Protein AF-A0A7Y0H4Q0-F1 (afdb_monomer)

Foldseek 3Di:
DDPLPQDDDDPVVVVVVVVVLVCQLVVPPCLVVCVVPPVVSVVSSVVSNVVSVVVVVVLLLLQLVVCVVVVHALQSVCVNVVHHSVVSCVVRVPDDPPPPPADDDPVQKDKDAQCDPVCVQVVLQVCQQVQWWFQEDIDRITMTGHHPFGKDKDKDQDPDPVSVVVCVVVQWDWRDAHRRITMTMHTDPPPPDD

pLDDT: mean 79.57, std 14.74, range [32.97, 95.56]

Sequence (194 aa):
MDDNTSPALDPLTATRIRAGVAEAITVVPGLLARLDQDPAASLLLVAAAREGSTESERLLRQAVLGARKAGHTWEAVGSVLGVSRQAAQQRFAVGGDDMDAFVGNRDRQRVVNRATLFNEMQILEREGRAGWRLVGVGVLKLRLESSDQSWEHIRRVDQSPADRRATLQAGWQHVGNYLMWHYYTRPFAEATQK

Structure (mmCIF, N/CA/C/O backbone):
data_AF-A0A7Y0H4Q0-F1
#
_entry.id   AF-A0A7Y0H4Q0-F1
#
loop_
_atom_site.group_PDB
_atom_site.id
_atom_site.type_symbol
_atom_site.label_atom_id
_atom_site.label_alt_id
_atom_site.label_comp_id
_atom_site.label_asym_id
_atom_site.label_entity_id
_atom_site.label_seq_id
_atom_site.pdbx_PDB_ins_code
_atom_site.Cartn_x
_atom_site.Cartn_y
_atom_site.Cartn_z
_atom_site.occupancy
_atom_site.B_iso_or_equiv
_atom_site.auth_seq_id
_atom_site.auth_comp_id
_atom_site.auth_asym_id
_atom_site.auth_atom_id
_atom_site.pdbx_PDB_model_num
ATOM 1 N N . MET A 1 1 ? -16.277 -31.252 -7.819 1.00 36.88 1 MET A N 1
ATOM 2 C CA . MET A 1 1 ? -15.288 -31.288 -8.918 1.00 36.88 1 MET A CA 1
ATOM 3 C C . MET A 1 1 ? -15.172 -29.836 -9.291 1.00 36.88 1 MET A C 1
ATOM 5 O O . MET A 1 1 ? -15.930 -29.363 -10.123 1.00 36.88 1 MET A O 1
ATOM 9 N N . ASP A 1 2 ? -14.395 -29.111 -8.493 1.00 42.00 2 ASP A N 1
ATOM 10 C CA . ASP A 1 2 ? -14.528 -27.662 -8.403 1.00 42.00 2 ASP A CA 1
ATOM 11 C C . ASP A 1 2 ? -13.331 -27.078 -9.133 1.00 42.00 2 ASP A C 1
ATOM 13 O O . ASP A 1 2 ? -12.179 -27.374 -8.815 1.00 42.00 2 ASP A O 1
ATOM 17 N N . ASP A 1 3 ? -13.655 -26.356 -10.193 1.00 41.69 3 ASP A N 1
ATOM 18 C CA . ASP A 1 3 ? -12.759 -25.738 -11.154 1.00 41.69 3 ASP A CA 1
ATOM 19 C C . ASP A 1 3 ? -11.783 -24.792 -10.431 1.00 41.69 3 ASP A C 1
ATOM 21 O O . ASP A 1 3 ? -12.099 -23.645 -10.116 1.00 41.69 3 ASP A O 1
ATOM 25 N N . ASN A 1 4 ? -10.594 -25.306 -10.096 1.00 46.03 4 ASN A N 1
ATOM 26 C CA . ASN A 1 4 ? -9.510 -24.587 -9.422 1.00 46.03 4 ASN A CA 1
ATOM 27 C C . ASN A 1 4 ? -8.749 -23.685 -10.409 1.00 46.03 4 ASN A C 1
ATOM 29 O O . ASN A 1 4 ? -7.517 -23.671 -10.453 1.00 46.03 4 ASN A O 1
ATOM 33 N N . THR A 1 5 ? -9.476 -22.947 -11.242 1.00 56.81 5 THR A N 1
ATOM 34 C CA . THR A 1 5 ? -8.879 -21.939 -12.109 1.00 56.81 5 THR A CA 1
ATOM 35 C C . THR A 1 5 ? -8.674 -20.685 -11.269 1.00 56.81 5 THR A C 1
ATOM 37 O O . THR A 1 5 ? -9.602 -19.929 -10.985 1.00 56.81 5 THR A O 1
ATOM 40 N N . SER A 1 6 ? -7.437 -20.486 -10.806 1.00 62.62 6 SER A N 1
ATOM 41 C CA . SER A 1 6 ? -7.055 -19.243 -10.132 1.00 62.62 6 SER A CA 1
ATOM 42 C C . SER A 1 6 ? -7.373 -18.050 -11.037 1.00 62.62 6 SER A C 1
ATOM 44 O O . SER A 1 6 ? -7.108 -18.126 -12.238 1.00 62.62 6 SER A O 1
ATOM 46 N N . PRO A 1 7 ? -7.938 -16.956 -10.499 1.00 77.31 7 PRO A N 1
ATOM 47 C CA . PRO A 1 7 ? -8.327 -15.819 -11.318 1.00 77.31 7 PRO A CA 1
ATOM 48 C C . PRO A 1 7 ? -7.099 -15.249 -12.037 1.00 77.31 7 PRO A C 1
ATOM 50 O O . PRO A 1 7 ? -6.157 -14.778 -11.400 1.00 77.31 7 PRO A O 1
ATOM 53 N N . ALA A 1 8 ? -7.115 -15.304 -13.367 1.00 79.56 8 ALA A N 1
ATOM 54 C CA . ALA A 1 8 ? -6.106 -14.689 -14.217 1.00 79.56 8 ALA A CA 1
ATOM 55 C C . ALA A 1 8 ? -6.587 -13.304 -14.663 1.00 79.56 8 ALA A C 1
ATOM 57 O O . ALA A 1 8 ? -7.741 -13.131 -15.056 1.00 79.56 8 ALA A O 1
ATOM 58 N N . LEU A 1 9 ? -5.694 -12.314 -14.615 1.00 85.94 9 LEU A N 1
ATOM 59 C CA . LEU A 1 9 ? -5.948 -11.016 -15.237 1.00 85.94 9 LEU A CA 1
ATOM 60 C C . LEU A 1 9 ? -5.965 -11.179 -16.757 1.00 85.94 9 LEU A C 1
ATOM 62 O O . LEU A 1 9 ? -5.114 -11.874 -17.317 1.00 85.94 9 LEU A O 1
ATOM 66 N N . ASP A 1 10 ? -6.882 -10.491 -17.433 1.00 90.88 10 ASP A N 1
ATOM 67 C CA . ASP A 1 10 ? -6.841 -10.438 -18.888 1.00 90.88 10 ASP A CA 1
ATOM 68 C C . ASP A 1 10 ? -5.563 -9.705 -19.371 1.00 90.88 10 ASP A C 1
ATOM 70 O O . ASP A 1 10 ? -5.046 -8.807 -18.684 1.00 90.88 10 ASP A O 1
ATOM 74 N N . PRO A 1 11 ? -5.021 -10.058 -20.554 1.00 89.94 11 PRO A N 1
ATOM 75 C CA . PRO A 1 11 ? -3.757 -9.498 -21.034 1.00 89.94 11 PRO A CA 1
ATOM 76 C C . PRO A 1 11 ? -3.760 -7.974 -21.206 1.00 89.94 11 PRO A C 1
ATOM 78 O O . PRO A 1 11 ? -2.716 -7.330 -21.037 1.00 89.94 11 PRO A O 1
ATOM 81 N N . LEU A 1 12 ? -4.913 -7.382 -21.534 1.00 87.69 12 LEU A N 1
ATOM 82 C CA . LEU A 1 12 ? -5.040 -5.941 -21.714 1.00 87.69 12 LEU A CA 1
ATOM 83 C C . LEU A 1 12 ? -4.949 -5.229 -20.362 1.00 87.69 12 LEU A C 1
ATOM 85 O O . LEU A 1 12 ? -4.175 -4.281 -20.230 1.00 87.69 12 LEU A O 1
ATOM 89 N N . THR A 1 13 ? -5.654 -5.711 -19.340 1.00 89.00 13 THR A N 1
ATOM 90 C CA . THR A 1 13 ? -5.550 -5.184 -17.973 1.00 89.00 13 THR A CA 1
ATOM 91 C C . THR A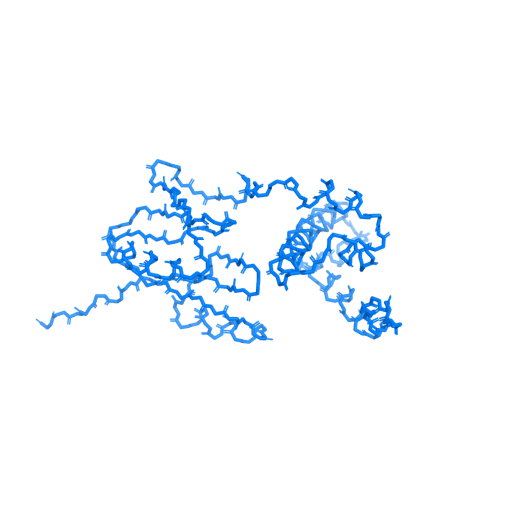 1 13 ? -4.128 -5.311 -17.439 1.00 89.00 13 THR A C 1
ATOM 93 O O . THR A 1 13 ? -3.578 -4.331 -16.935 1.00 89.00 13 THR A O 1
ATOM 96 N N . ALA A 1 14 ? -3.475 -6.461 -17.629 1.00 86.31 14 ALA A N 1
ATOM 97 C CA . ALA A 1 14 ? -2.076 -6.637 -17.239 1.00 86.31 14 ALA A CA 1
ATOM 98 C C . ALA A 1 14 ? -1.145 -5.629 -17.946 1.00 86.31 14 ALA A C 1
ATOM 100 O O . ALA A 1 14 ? -0.222 -5.089 -17.335 1.00 86.31 14 ALA A O 1
ATOM 101 N N . THR A 1 15 ? -1.404 -5.331 -19.222 1.00 88.19 15 THR A N 1
ATOM 102 C CA . THR A 1 15 ? -0.646 -4.329 -19.989 1.00 88.19 15 THR A CA 1
ATOM 103 C C . THR A 1 15 ? -0.884 -2.914 -19.470 1.00 88.19 15 THR A C 1
ATOM 105 O O . THR A 1 15 ? 0.072 -2.162 -19.299 1.00 88.19 15 THR A O 1
ATOM 108 N N . ARG A 1 16 ? -2.133 -2.566 -19.144 1.00 90.50 16 ARG A N 1
ATOM 109 C CA . ARG A 1 16 ? -2.482 -1.262 -18.564 1.00 90.50 16 ARG A CA 1
ATOM 110 C C . ARG A 1 16 ? -1.845 -1.053 -17.193 1.00 90.50 16 ARG A C 1
ATOM 112 O O . ARG A 1 16 ? -1.346 0.035 -16.930 1.00 90.50 16 ARG A O 1
ATOM 119 N N . ILE A 1 17 ? -1.804 -2.089 -16.352 1.00 86.25 17 ILE A N 1
ATOM 120 C CA . ILE A 1 17 ? -1.108 -2.038 -15.058 1.00 86.25 17 ILE A CA 1
ATOM 121 C C . ILE A 1 17 ? 0.385 -1.769 -15.272 1.00 86.25 17 ILE A C 1
ATOM 123 O O . ILE A 1 17 ? 0.927 -0.853 -14.662 1.00 86.25 17 ILE A O 1
ATOM 127 N N . ARG A 1 18 ? 1.044 -2.511 -16.175 1.00 85.44 18 ARG A N 1
ATOM 128 C CA . ARG A 1 18 ? 2.469 -2.291 -16.487 1.00 85.44 18 ARG A CA 1
ATOM 129 C C . ARG A 1 18 ? 2.743 -0.872 -16.986 1.00 85.44 18 ARG A C 1
ATOM 131 O O . ARG A 1 18 ? 3.702 -0.255 -16.532 1.00 85.44 18 ARG A O 1
ATOM 138 N N . ALA A 1 19 ? 1.899 -0.353 -17.877 1.00 80.62 19 ALA A N 1
ATOM 139 C CA . ALA A 1 19 ? 2.023 1.011 -18.381 1.00 80.62 19 ALA A CA 1
ATOM 140 C C . ALA A 1 19 ? 1.870 2.053 -17.260 1.00 80.62 19 ALA A C 1
ATOM 142 O O . ALA A 1 19 ? 2.695 2.954 -17.161 1.00 80.62 19 AL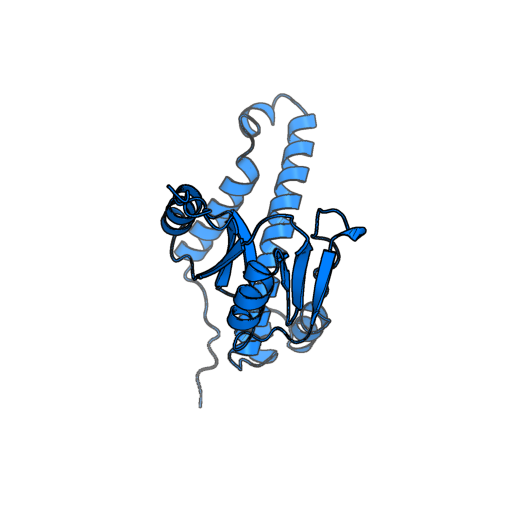A A O 1
ATOM 143 N N . GLY A 1 20 ? 0.883 1.888 -16.372 1.00 86.88 20 GLY A N 1
ATOM 144 C CA . GLY A 1 20 ? 0.686 2.791 -15.233 1.00 86.88 20 GLY A CA 1
ATOM 145 C C . GLY A 1 20 ? 1.842 2.767 -14.225 1.00 86.88 20 GLY A C 1
ATOM 146 O O . GLY A 1 20 ? 2.221 3.809 -13.700 1.00 86.88 20 GLY A O 1
ATOM 147 N N . VAL A 1 21 ? 2.452 1.600 -13.984 1.00 85.69 21 VAL A N 1
ATOM 148 C CA . VAL A 1 21 ? 3.660 1.495 -13.143 1.00 85.69 21 VAL A CA 1
ATOM 149 C C . VAL A 1 21 ? 4.844 2.210 -13.797 1.00 85.69 21 VAL A C 1
ATOM 151 O O . VAL A 1 21 ? 5.551 2.954 -13.121 1.00 85.69 21 VAL A O 1
ATOM 154 N N . ALA A 1 22 ? 5.049 2.028 -15.105 1.00 81.94 22 ALA A N 1
ATOM 155 C CA . ALA A 1 22 ? 6.107 2.726 -15.833 1.00 81.94 22 ALA A CA 1
ATOM 156 C C . ALA A 1 22 ? 5.914 4.251 -15.783 1.00 81.94 22 ALA A C 1
ATOM 158 O O . ALA A 1 22 ? 6.854 4.976 -15.462 1.00 81.94 22 ALA A O 1
ATOM 159 N N . GLU A 1 23 ? 4.688 4.729 -16.009 1.00 83.88 23 GLU A N 1
ATOM 160 C CA . GLU A 1 23 ? 4.335 6.146 -15.8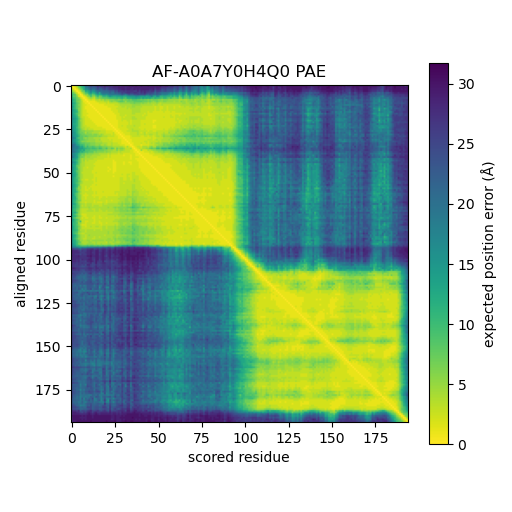94 1.00 83.88 23 GLU A CA 1
ATOM 161 C C . GLU A 1 23 ? 4.673 6.690 -14.499 1.00 83.88 23 GLU A C 1
ATOM 163 O O . GLU A 1 23 ? 5.381 7.692 -14.388 1.00 83.88 23 GLU A O 1
ATOM 168 N N . ALA A 1 24 ? 4.267 5.983 -13.438 1.00 85.38 24 ALA A N 1
ATOM 169 C CA . ALA A 1 24 ? 4.544 6.373 -12.058 1.00 85.38 24 ALA A CA 1
ATOM 170 C C . ALA A 1 24 ? 6.049 6.456 -11.742 1.00 85.38 24 ALA A C 1
ATOM 172 O O . ALA A 1 24 ? 6.479 7.384 -11.062 1.00 85.38 24 ALA A O 1
ATOM 173 N N . ILE A 1 25 ? 6.863 5.532 -12.262 1.00 83.81 25 ILE A N 1
ATOM 174 C CA . ILE A 1 25 ? 8.328 5.558 -12.096 1.00 83.81 25 ILE A CA 1
ATOM 175 C C . ILE A 1 25 ? 8.942 6.775 -12.806 1.00 83.81 25 ILE A C 1
ATOM 177 O O . ILE A 1 25 ? 9.896 7.377 -12.316 1.00 83.81 25 ILE A O 1
ATOM 181 N N . THR A 1 26 ? 8.387 7.162 -13.954 1.00 86.75 26 THR A N 1
ATOM 182 C CA . THR A 1 26 ? 8.906 8.259 -14.790 1.00 86.75 26 THR A CA 1
ATOM 183 C C . THR A 1 26 ? 8.302 9.629 -14.479 1.00 86.75 26 THR A C 1
ATOM 185 O O . THR A 1 26 ? 8.553 10.586 -15.207 1.00 86.75 26 THR A O 1
ATOM 188 N N . VAL A 1 27 ? 7.544 9.753 -13.383 1.00 89.25 27 VAL A N 1
ATOM 189 C CA . VAL A 1 27 ? 6.835 10.989 -13.002 1.00 89.25 27 VAL A CA 1
ATOM 190 C C . VAL A 1 27 ? 7.769 12.178 -12.740 1.00 89.25 27 VAL A C 1
ATOM 192 O O . VAL A 1 27 ? 7.335 13.329 -12.769 1.00 89.25 27 VAL A O 1
ATOM 195 N N . VAL A 1 28 ? 9.056 11.919 -12.483 1.00 85.19 28 VAL A N 1
ATOM 196 C CA . VAL A 1 28 ? 10.062 12.956 -12.237 1.00 85.19 28 VAL A CA 1
ATOM 197 C C . VAL A 1 28 ? 10.200 13.852 -13.479 1.00 85.19 28 VAL A C 1
ATOM 199 O O . VAL A 1 28 ? 10.626 13.373 -14.536 1.00 85.19 28 VAL A O 1
ATOM 202 N N . PRO A 1 29 ? 9.891 15.160 -13.377 1.00 85.81 29 PRO A N 1
ATOM 203 C CA . PRO A 1 29 ? 9.899 16.052 -14.529 1.00 85.81 29 PRO A CA 1
ATOM 204 C C . PRO A 1 29 ? 11.250 16.074 -15.250 1.00 85.81 29 PRO A C 1
ATOM 206 O O . PRO A 1 29 ? 12.300 16.265 -14.637 1.00 85.81 29 PRO A O 1
ATOM 209 N N . GLY A 1 30 ? 11.216 15.878 -16.569 1.00 85.62 30 GLY A N 1
ATOM 210 C CA . GLY A 1 30 ? 12.405 15.922 -17.421 1.00 85.62 30 GLY A CA 1
ATOM 211 C C . GLY A 1 30 ? 13.383 14.755 -17.243 1.00 85.62 30 GLY A C 1
ATOM 212 O O . GLY A 1 30 ? 14.424 14.763 -17.894 1.00 85.62 30 GLY A O 1
ATOM 213 N N . LEU A 1 31 ? 13.070 13.750 -16.412 1.00 83.38 31 LEU A N 1
ATOM 214 C CA . LEU A 1 31 ? 13.943 12.593 -16.185 1.00 83.38 31 LEU A CA 1
ATOM 215 C C . LEU A 1 31 ? 14.281 11.876 -17.493 1.00 83.38 31 LEU A C 1
ATOM 217 O O . LEU A 1 31 ? 15.452 11.672 -17.791 1.00 83.38 31 LEU A O 1
ATOM 221 N N . LEU A 1 32 ? 13.264 11.554 -18.295 1.00 82.19 32 LEU A N 1
ATOM 222 C CA . LEU A 1 32 ? 13.448 10.817 -19.547 1.00 82.19 32 LEU A CA 1
ATOM 223 C C . LEU A 1 32 ? 14.311 11.581 -20.556 1.00 82.19 32 LEU A C 1
ATOM 225 O O . LEU A 1 32 ? 15.188 10.992 -21.175 1.00 82.19 32 LEU A O 1
ATOM 229 N N . ALA A 1 33 ? 14.120 12.897 -20.667 1.00 87.31 33 ALA A N 1
ATOM 230 C CA . ALA A 1 33 ? 14.893 13.738 -21.581 1.00 87.31 33 ALA A CA 1
ATOM 231 C C . ALA A 1 33 ? 16.385 13.819 -21.209 1.00 87.31 33 ALA A C 1
ATOM 233 O O . ALA A 1 33 ? 17.216 14.128 -22.059 1.00 87.31 33 ALA A O 1
ATOM 234 N N . ARG A 1 34 ? 16.729 13.552 -19.943 1.00 86.56 34 ARG A N 1
ATOM 235 C CA . ARG A 1 34 ? 18.103 13.603 -19.432 1.00 86.56 34 ARG A CA 1
ATOM 236 C C . ARG A 1 34 ? 18.846 12.272 -19.539 1.00 86.56 34 ARG A C 1
ATOM 238 O O . ARG A 1 34 ? 20.061 12.285 -19.392 1.00 86.56 34 ARG A O 1
ATOM 245 N N . LEU A 1 35 ? 18.164 11.151 -19.796 1.00 80.06 35 LEU A N 1
ATOM 246 C CA . LEU A 1 35 ? 18.788 9.818 -19.783 1.00 80.06 35 LEU A CA 1
ATOM 247 C C . LEU A 1 35 ? 19.956 9.685 -20.770 1.00 80.06 35 LEU A C 1
ATOM 249 O O . LEU A 1 35 ? 20.957 9.058 -20.436 1.00 80.06 35 LEU A O 1
ATOM 253 N N . ASP A 1 36 ? 19.859 10.326 -21.936 1.00 77.25 36 ASP A N 1
ATOM 254 C CA . ASP A 1 36 ? 20.900 10.262 -22.971 1.00 77.25 36 ASP A CA 1
ATOM 255 C C . ASP A 1 36 ? 22.053 11.259 -22.749 1.00 77.25 36 ASP A C 1
ATOM 257 O O . ASP A 1 36 ? 23.091 11.166 -23.400 1.00 77.25 36 ASP A O 1
ATOM 261 N N . GLN A 1 37 ? 21.877 12.236 -21.854 1.00 81.50 37 GLN A N 1
ATOM 262 C CA . GLN A 1 37 ? 22.776 13.392 -21.714 1.00 81.50 37 GLN A CA 1
ATOM 263 C C . GLN A 1 37 ? 23.456 13.465 -20.343 1.00 81.50 37 GLN A C 1
ATOM 265 O O . GLN A 1 37 ? 24.509 14.084 -20.204 1.00 81.50 37 GLN A O 1
ATOM 270 N N . ASP A 1 38 ? 22.856 12.849 -19.328 1.00 85.25 38 ASP A N 1
ATOM 271 C CA . ASP A 1 38 ? 23.266 12.949 -17.935 1.00 85.25 38 ASP A CA 1
ATOM 272 C C . ASP A 1 38 ? 23.324 11.549 -17.301 1.00 85.25 38 ASP A C 1
ATOM 274 O O . ASP A 1 38 ? 22.284 10.982 -16.952 1.00 85.25 38 ASP A O 1
ATOM 278 N N . PRO A 1 39 ? 24.526 10.987 -17.079 1.00 83.75 39 PRO A N 1
ATOM 279 C CA . PRO A 1 39 ? 24.682 9.706 -16.395 1.00 83.75 39 PRO A CA 1
ATOM 280 C C . PRO A 1 39 ? 24.013 9.650 -15.010 1.00 83.75 39 PRO A C 1
ATOM 282 O O . PRO A 1 39 ? 23.604 8.573 -14.568 1.00 83.75 39 PRO A O 1
ATOM 285 N N . ALA A 1 40 ? 23.848 10.788 -14.321 1.00 90.00 40 ALA A N 1
ATOM 286 C CA . ALA A 1 40 ? 23.145 10.839 -13.041 1.00 90.00 40 ALA A CA 1
ATOM 287 C C . ALA A 1 40 ? 21.627 10.627 -13.191 1.00 90.00 40 ALA A C 1
ATOM 289 O O . ALA A 1 40 ? 20.986 10.149 -12.251 1.00 90.00 40 ALA A O 1
ATOM 290 N N . ALA A 1 41 ? 21.042 10.904 -14.362 1.00 83.06 41 ALA A N 1
ATOM 291 C CA . ALA A 1 41 ? 19.632 10.626 -14.641 1.00 83.06 41 ALA A CA 1
ATOM 292 C C . ALA A 1 41 ? 19.328 9.119 -14.591 1.00 83.06 41 ALA A C 1
ATOM 294 O O . ALA A 1 41 ? 18.278 8.724 -14.087 1.00 83.06 41 ALA A O 1
ATOM 295 N N . SER A 1 42 ? 20.269 8.265 -15.003 1.00 81.69 42 SER A N 1
ATOM 296 C CA . SER A 1 42 ? 20.137 6.807 -14.876 1.00 81.69 42 SER A CA 1
ATOM 297 C C . SER A 1 42 ? 20.085 6.357 -13.412 1.00 81.69 42 SER A C 1
ATOM 299 O O . SER A 1 42 ? 19.257 5.521 -13.050 1.00 81.69 42 SER A O 1
ATOM 301 N N . LEU A 1 43 ? 20.908 6.946 -12.536 1.00 92.31 43 LEU A N 1
ATOM 302 C CA . LEU A 1 43 ? 20.845 6.675 -11.092 1.00 92.31 43 LEU A CA 1
ATOM 303 C C . LEU A 1 43 ? 19.541 7.193 -10.470 1.00 92.31 43 LEU A C 1
ATOM 305 O O . LEU A 1 43 ? 18.973 6.541 -9.592 1.00 92.31 43 LEU A O 1
ATOM 309 N N . LEU A 1 44 ? 19.035 8.333 -10.946 1.00 88.25 44 LEU A N 1
ATOM 310 C CA . LEU A 1 44 ? 17.747 8.872 -10.516 1.00 88.25 44 LEU A CA 1
ATOM 311 C C . LEU A 1 44 ? 16.579 7.969 -10.941 1.00 88.25 44 LEU A C 1
ATOM 313 O O . LEU A 1 44 ? 15.675 7.733 -10.141 1.00 88.25 44 LEU A O 1
ATOM 317 N N . LEU A 1 45 ? 16.625 7.395 -12.148 1.00 83.44 45 LEU A N 1
ATOM 318 C CA . LEU A 1 45 ? 15.658 6.393 -12.598 1.00 83.44 45 LEU A CA 1
ATOM 319 C C . LEU A 1 45 ? 15.705 5.130 -11.726 1.00 83.44 45 LEU A C 1
ATOM 321 O O . LEU A 1 45 ? 14.653 4.617 -11.354 1.00 83.44 45 LEU A O 1
ATOM 325 N N . VAL A 1 46 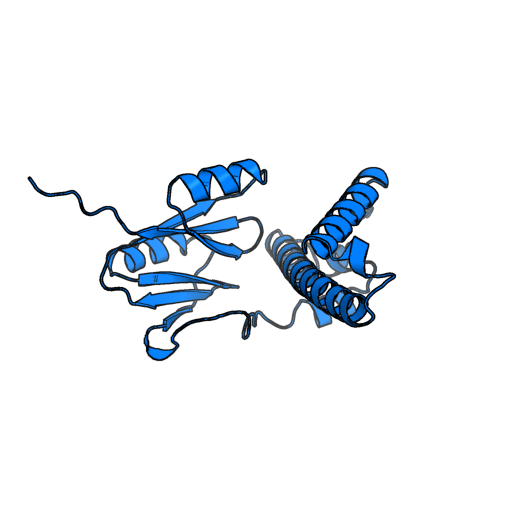? 16.896 4.657 -11.336 1.00 87.50 46 VAL A N 1
ATOM 326 C CA . VAL A 1 46 ? 17.040 3.538 -10.384 1.00 87.50 46 VAL A CA 1
ATOM 327 C C . VAL A 1 46 ? 16.404 3.879 -9.034 1.00 87.50 46 VAL A C 1
ATOM 329 O O . VAL A 1 46 ? 15.690 3.051 -8.467 1.00 87.50 46 VAL A O 1
ATOM 332 N N . ALA A 1 47 ? 16.616 5.093 -8.519 1.00 89.12 47 ALA A N 1
ATOM 333 C CA . ALA A 1 47 ? 16.001 5.534 -7.269 1.00 89.12 47 ALA A CA 1
ATOM 334 C C . ALA A 1 47 ? 14.465 5.585 -7.367 1.00 89.12 47 ALA A C 1
ATOM 336 O O . ALA A 1 47 ? 13.786 5.093 -6.466 1.00 89.12 47 ALA A O 1
ATOM 337 N N . ALA A 1 48 ? 13.920 6.107 -8.470 1.00 81.88 48 ALA A N 1
ATOM 338 C CA . ALA A 1 48 ? 12.479 6.151 -8.713 1.00 81.88 48 ALA A CA 1
ATOM 339 C C . ALA A 1 48 ? 11.870 4.748 -8.896 1.00 81.88 48 ALA A C 1
ATOM 341 O O . ALA A 1 48 ? 10.816 4.445 -8.339 1.00 81.88 48 ALA A O 1
ATOM 342 N N . ALA A 1 49 ? 12.556 3.853 -9.613 1.00 84.44 49 ALA A N 1
ATOM 343 C CA . ALA A 1 49 ? 12.133 2.465 -9.782 1.00 84.44 49 ALA A CA 1
ATOM 344 C C . ALA A 1 49 ? 12.148 1.695 -8.454 1.00 84.44 49 ALA A C 1
ATOM 346 O O . ALA A 1 49 ? 11.235 0.913 -8.186 1.00 84.44 49 ALA A O 1
ATOM 347 N N . ARG A 1 50 ? 13.146 1.944 -7.594 1.00 92.56 50 ARG A N 1
ATOM 348 C CA . ARG A 1 50 ? 13.186 1.399 -6.230 1.00 92.56 50 ARG A CA 1
ATOM 349 C C . ARG A 1 50 ? 11.973 1.854 -5.424 1.00 92.56 50 ARG A C 1
ATOM 351 O O . ARG A 1 50 ? 11.353 1.018 -4.776 1.00 92.56 50 ARG A O 1
ATOM 358 N N . GLU A 1 51 ? 11.612 3.133 -5.494 1.00 88.19 51 GLU A N 1
ATOM 359 C CA . GLU A 1 51 ? 10.425 3.659 -4.809 1.00 88.19 51 GLU A CA 1
ATOM 360 C C . GLU A 1 51 ? 9.142 2.971 -5.301 1.00 88.19 51 GLU A C 1
ATOM 362 O O . GLU A 1 51 ? 8.368 2.437 -4.505 1.00 88.19 51 GLU A O 1
ATOM 367 N N . GLY A 1 52 ? 8.967 2.870 -6.624 1.00 83.12 52 GLY A N 1
ATOM 368 C CA . GLY A 1 52 ? 7.835 2.160 -7.226 1.00 83.12 52 GLY A CA 1
ATOM 369 C C . GLY A 1 52 ? 7.784 0.672 -6.860 1.00 83.12 52 GLY A C 1
ATOM 370 O O . GLY A 1 52 ? 6.701 0.126 -6.636 1.00 83.12 52 GLY A O 1
ATOM 371 N N . SER A 1 53 ? 8.940 0.011 -6.749 1.00 82.62 53 SER A N 1
ATOM 372 C CA . SER A 1 53 ? 9.043 -1.384 -6.308 1.00 82.62 53 SER A CA 1
ATOM 373 C C . SER A 1 53 ? 8.629 -1.549 -4.846 1.00 82.62 53 SER A C 1
ATOM 375 O O . SER A 1 53 ? 7.861 -2.460 -4.535 1.00 82.62 53 SER A O 1
ATOM 377 N N . THR A 1 54 ? 9.106 -0.674 -3.957 1.00 81.06 54 THR A N 1
ATOM 378 C CA . THR A 1 54 ? 8.737 -0.675 -2.533 1.00 81.06 54 THR A CA 1
ATOM 379 C C . THR A 1 54 ? 7.228 -0.526 -2.368 1.00 81.06 54 THR A C 1
ATOM 381 O O . THR A 1 54 ? 6.599 -1.324 -1.668 1.00 81.06 54 THR A O 1
ATOM 384 N N . GLU A 1 55 ? 6.629 0.439 -3.066 1.00 84.00 55 GLU A N 1
ATOM 385 C CA . GLU A 1 55 ? 5.189 0.682 -2.999 1.00 84.00 55 GLU A CA 1
ATOM 386 C C . GLU A 1 55 ? 4.379 -0.480 -3.593 1.00 84.00 55 GLU A C 1
ATOM 388 O O . GLU A 1 55 ? 3.416 -0.948 -2.984 1.00 84.00 55 GLU A O 1
ATOM 393 N N . SER A 1 56 ? 4.803 -1.024 -4.738 1.00 84.06 56 SER A N 1
ATOM 394 C CA . SER A 1 56 ? 4.156 -2.193 -5.350 1.00 84.06 56 SER A CA 1
ATOM 395 C C . SER A 1 56 ? 4.190 -3.410 -4.424 1.00 84.06 56 SER A C 1
ATOM 397 O O . SER A 1 56 ? 3.204 -4.141 -4.314 1.00 84.06 56 SER A O 1
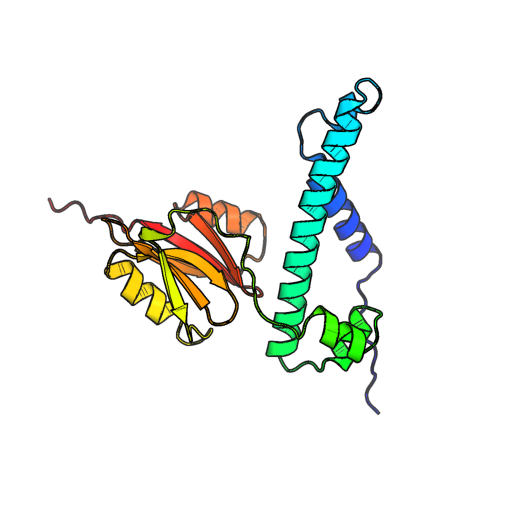ATOM 399 N N . GLU A 1 57 ? 5.302 -3.629 -3.718 1.00 81.50 57 GLU A N 1
ATOM 400 C CA . GLU A 1 57 ? 5.411 -4.741 -2.778 1.00 81.50 57 GLU A CA 1
ATOM 401 C C . GLU A 1 57 ? 4.553 -4.530 -1.522 1.00 81.50 57 GLU A C 1
ATOM 403 O O . GLU A 1 57 ? 3.932 -5.476 -1.025 1.00 81.50 57 GLU A O 1
ATOM 408 N N . ARG A 1 58 ? 4.461 -3.287 -1.033 1.00 80.25 58 ARG A N 1
ATOM 409 C CA . ARG A 1 58 ? 3.552 -2.906 0.054 1.00 80.25 58 ARG A CA 1
ATOM 410 C C . ARG A 1 58 ? 2.097 -3.198 -0.322 1.00 80.25 58 ARG A C 1
ATOM 412 O O . ARG A 1 58 ? 1.400 -3.882 0.428 1.00 80.25 58 ARG A O 1
ATOM 419 N N . LEU A 1 59 ? 1.660 -2.765 -1.505 1.00 80.88 59 LEU A N 1
ATOM 420 C CA . LEU A 1 59 ? 0.311 -3.025 -2.018 1.00 80.88 59 LEU A CA 1
ATOM 421 C C . LEU A 1 59 ? 0.044 -4.527 -2.202 1.00 80.88 59 LEU A C 1
ATOM 423 O O . LEU A 1 59 ? -1.030 -5.011 -1.838 1.00 80.88 59 LEU A O 1
ATOM 427 N N . LEU A 1 60 ? 1.029 -5.290 -2.688 1.00 86.50 60 LEU A N 1
ATOM 428 C CA . LEU A 1 60 ? 0.922 -6.745 -2.817 1.00 86.50 60 LEU A CA 1
ATOM 429 C C . LEU A 1 60 ? 0.718 -7.426 -1.457 1.00 86.50 60 LEU A C 1
ATOM 431 O O . LEU A 1 60 ? -0.181 -8.258 -1.316 1.00 86.50 60 LEU A O 1
ATOM 435 N N . ARG A 1 61 ? 1.505 -7.053 -0.437 1.00 81.62 61 ARG A N 1
ATOM 436 C CA . ARG A 1 61 ? 1.327 -7.551 0.939 1.00 81.62 61 ARG A CA 1
ATOM 437 C C . ARG A 1 61 ? -0.085 -7.264 1.451 1.00 81.62 61 ARG A C 1
ATOM 439 O O . ARG A 1 61 ? -0.725 -8.153 2.011 1.00 81.62 61 ARG A O 1
ATOM 446 N N . GLN A 1 62 ? -0.602 -6.060 1.217 1.00 76.88 62 GLN A N 1
ATOM 447 C CA . GLN A 1 62 ? -1.957 -5.688 1.626 1.00 76.88 62 GLN A CA 1
ATOM 448 C C . GLN A 1 62 ? -3.039 -6.500 0.908 1.00 76.88 62 GLN A C 1
ATOM 450 O O . GLN A 1 62 ? -3.975 -6.965 1.559 1.00 76.88 62 GLN A O 1
ATOM 455 N N . ALA A 1 63 ? -2.903 -6.726 -0.401 1.00 82.12 63 ALA A N 1
ATOM 456 C CA . ALA A 1 63 ? -3.824 -7.567 -1.162 1.00 82.12 63 ALA A CA 1
ATOM 457 C C . ALA A 1 63 ? -3.835 -9.014 -0.636 1.00 82.12 63 ALA A C 1
ATOM 459 O O . ALA A 1 63 ? -4.905 -9.587 -0.419 1.00 82.12 63 ALA A O 1
ATOM 460 N N . VAL A 1 64 ? -2.657 -9.579 -0.341 1.00 84.06 64 VAL A N 1
ATOM 461 C CA . VAL A 1 64 ? -2.521 -10.925 0.242 1.00 84.06 64 VAL A CA 1
ATOM 462 C C . VAL A 1 64 ? -3.182 -11.010 1.619 1.00 84.06 64 VAL A C 1
ATOM 464 O O . VAL A 1 64 ? -3.965 -11.928 1.869 1.00 84.06 64 VAL A O 1
ATOM 467 N N . LEU A 1 65 ? -2.929 -10.044 2.507 1.00 79.19 65 LEU A N 1
ATOM 468 C CA . LEU A 1 65 ? -3.588 -9.981 3.816 1.00 79.19 65 LEU A CA 1
ATOM 469 C C . LEU A 1 65 ? -5.115 -9.864 3.678 1.00 79.19 65 LEU A C 1
ATOM 471 O O . LEU A 1 65 ? -5.853 -10.473 4.457 1.00 79.19 65 LEU A O 1
ATOM 475 N N . GLY A 1 66 ? -5.594 -9.137 2.665 1.00 71.69 66 GLY A N 1
ATOM 476 C CA . GLY A 1 66 ? -7.016 -8.996 2.349 1.00 71.69 66 GLY A CA 1
ATOM 477 C C . GLY A 1 66 ? -7.649 -10.314 1.943 1.00 71.69 66 GLY A C 1
ATOM 478 O O . GLY A 1 66 ? -8.653 -10.717 2.529 1.00 71.69 66 GLY A O 1
ATOM 479 N N . ALA A 1 67 ? -7.010 -11.033 1.019 1.00 80.38 67 ALA A N 1
ATOM 480 C CA . ALA A 1 67 ? -7.444 -12.360 0.599 1.00 80.38 67 ALA A CA 1
ATOM 481 C C . ALA A 1 67 ? -7.470 -13.349 1.777 1.00 80.38 67 ALA A C 1
ATOM 483 O O . ALA A 1 67 ? -8.442 -14.083 1.960 1.00 80.38 67 ALA A O 1
ATOM 484 N N . ARG A 1 68 ? -6.442 -13.326 2.637 1.00 85.19 68 ARG A N 1
ATOM 485 C CA . ARG A 1 68 ? -6.385 -14.168 3.844 1.00 85.19 68 ARG A CA 1
ATOM 486 C C . ARG A 1 68 ? -7.516 -13.858 4.817 1.00 85.19 68 ARG A C 1
ATOM 488 O O . ARG A 1 68 ? -8.109 -14.782 5.369 1.00 85.19 68 ARG A O 1
ATOM 495 N N . LYS A 1 69 ? -7.845 -12.580 5.004 1.00 66.06 69 LYS A N 1
ATOM 496 C CA . LYS A 1 69 ? -8.965 -12.161 5.851 1.00 66.06 69 LYS A CA 1
ATOM 497 C C . LYS A 1 69 ? -10.328 -12.543 5.269 1.00 66.06 69 LYS A C 1
ATOM 499 O O . LYS A 1 69 ? -11.233 -12.856 6.035 1.00 66.06 69 LYS A O 1
ATOM 504 N N . ALA A 1 70 ? -10.461 -12.548 3.945 1.00 71.69 70 ALA A N 1
ATOM 505 C CA . ALA A 1 70 ? -11.655 -13.016 3.245 1.00 71.69 70 ALA A CA 1
ATOM 506 C C . ALA A 1 70 ? -11.831 -14.550 3.282 1.00 71.69 70 ALA A C 1
ATOM 508 O O . ALA A 1 70 ? -12.810 -15.065 2.754 1.00 71.69 70 ALA A O 1
ATOM 509 N N . GLY A 1 71 ? -10.908 -15.285 3.916 1.00 71.81 71 GLY A N 1
ATOM 510 C CA . GLY A 1 71 ? -10.996 -16.734 4.107 1.00 71.81 71 GLY A CA 1
ATOM 511 C C . GLY A 1 71 ? -10.247 -17.565 3.062 1.00 71.81 71 GLY A C 1
ATOM 512 O O . GLY A 1 71 ? -10.227 -18.790 3.175 1.00 71.81 71 GLY A O 1
ATOM 513 N N . HIS A 1 72 ? -9.576 -16.948 2.083 1.00 85.19 72 HIS A N 1
ATOM 514 C CA . HIS A 1 72 ? -8.810 -17.694 1.080 1.00 85.19 72 HIS A CA 1
ATOM 515 C C . HIS A 1 72 ? -7.600 -18.391 1.697 1.00 85.19 72 HIS A C 1
ATOM 517 O O . HIS A 1 72 ? -6.894 -17.813 2.526 1.00 85.19 72 HIS A O 1
ATOM 523 N N . THR A 1 73 ? -7.325 -19.627 1.277 1.00 90.12 73 THR A N 1
ATOM 524 C CA . THR A 1 73 ? -6.207 -20.438 1.778 1.00 90.12 73 THR A CA 1
ATOM 525 C C . THR A 1 73 ? -4.852 -19.919 1.280 1.00 90.12 73 THR A C 1
ATOM 527 O O . THR A 1 73 ? -4.759 -19.228 0.267 1.00 90.12 73 THR A O 1
ATOM 530 N N . TRP A 1 74 ? -3.765 -20.271 1.976 1.00 89.44 74 TRP A N 1
ATOM 531 C CA . TRP A 1 74 ? -2.401 -20.001 1.490 1.00 89.44 74 TRP A CA 1
ATOM 532 C C . TRP A 1 74 ? -2.095 -20.680 0.151 1.00 89.44 74 TRP A C 1
ATOM 534 O O . TRP A 1 74 ? -1.233 -20.219 -0.587 1.00 89.44 74 TRP A O 1
ATOM 544 N N . GLU A 1 75 ? -2.791 -21.772 -0.153 1.00 93.31 75 GLU A N 1
ATOM 545 C CA . GLU A 1 75 ? -2.680 -22.478 -1.426 1.00 93.31 75 GLU A CA 1
ATOM 546 C C . GLU A 1 75 ? -3.285 -21.658 -2.566 1.00 93.31 75 GLU A C 1
ATOM 548 O O . GLU A 1 75 ? -2.605 -21.423 -3.560 1.00 93.31 75 GLU A O 1
ATOM 553 N N . ALA A 1 76 ? -4.495 -21.118 -2.377 1.00 91.44 76 ALA A N 1
ATOM 554 C CA . ALA A 1 76 ? -5.122 -20.224 -3.349 1.00 91.44 76 ALA A CA 1
ATOM 555 C C . ALA A 1 76 ? -4.274 -18.964 -3.598 1.00 91.44 76 ALA A C 1
ATOM 557 O O . ALA A 1 76 ? -4.060 -18.566 -4.741 1.00 91.44 76 ALA A O 1
ATOM 558 N N . VAL A 1 77 ? -3.729 -18.368 -2.530 1.00 91.19 77 VAL A N 1
ATOM 559 C CA . VAL A 1 77 ? -2.814 -17.219 -2.636 1.00 91.19 77 VAL A CA 1
ATOM 560 C C . VAL A 1 77 ? -1.541 -17.592 -3.402 1.00 91.19 77 VAL A C 1
ATOM 562 O O . VAL A 1 77 ? -1.144 -16.863 -4.305 1.00 91.19 77 VAL A O 1
ATOM 565 N N . GLY A 1 78 ? -0.903 -18.718 -3.066 1.00 93.00 78 GLY A N 1
ATOM 566 C CA . GLY A 1 78 ? 0.302 -19.182 -3.758 1.00 93.00 78 GLY A CA 1
ATOM 567 C C . GLY A 1 78 ? 0.060 -19.402 -5.249 1.00 93.00 78 GLY A C 1
ATOM 568 O O . GLY A 1 78 ? 0.845 -18.927 -6.065 1.00 93.00 78 GLY A O 1
ATOM 569 N N . SER A 1 79 ? -1.072 -20.015 -5.596 1.00 93.75 79 SER A N 1
ATOM 570 C CA . SER A 1 79 ? -1.471 -20.248 -6.984 1.00 93.75 79 SER A CA 1
ATOM 571 C C . SER A 1 79 ? -1.571 -18.950 -7.795 1.00 93.75 79 SER A C 1
ATOM 573 O O . SER A 1 79 ? -0.964 -18.841 -8.857 1.00 93.75 79 SER A O 1
ATOM 575 N N . VAL A 1 80 ? -2.241 -17.917 -7.263 1.00 93.62 80 VAL A N 1
ATOM 576 C CA . VAL A 1 80 ? -2.332 -16.592 -7.916 1.00 93.62 80 VAL A CA 1
ATOM 577 C C . VAL A 1 80 ? -0.963 -15.915 -8.043 1.00 93.62 80 VAL A C 1
ATOM 579 O O . VAL A 1 80 ? -0.685 -15.252 -9.038 1.00 93.62 80 VAL A O 1
ATOM 582 N N . LEU A 1 81 ? -0.093 -16.079 -7.045 1.00 91.50 81 LEU A N 1
ATOM 583 C CA . LEU A 1 81 ? 1.257 -15.508 -7.042 1.00 91.50 81 LEU A CA 1
ATOM 584 C C . LEU A 1 81 ? 2.264 -16.292 -7.901 1.00 91.50 81 LEU A C 1
ATOM 586 O O . LEU A 1 81 ? 3.399 -15.839 -8.050 1.00 91.50 81 LEU A O 1
ATOM 590 N N . GLY A 1 82 ? 1.891 -17.465 -8.422 1.00 91.75 82 GLY A N 1
ATOM 591 C CA . GLY A 1 82 ? 2.806 -18.358 -9.134 1.00 91.75 82 GLY A CA 1
ATOM 592 C C . GLY A 1 82 ? 3.895 -18.966 -8.241 1.00 91.75 82 GLY A C 1
ATOM 593 O O . GLY A 1 82 ? 4.984 -19.270 -8.722 1.00 91.75 82 GLY A O 1
ATOM 594 N N . VAL A 1 83 ? 3.637 -19.122 -6.937 1.00 93.25 83 VAL A N 1
ATOM 595 C CA . VAL A 1 83 ? 4.579 -19.708 -5.966 1.00 93.25 83 VAL A CA 1
ATOM 596 C C . VAL A 1 83 ? 3.929 -20.833 -5.162 1.00 93.25 83 VAL A C 1
ATOM 598 O O . VAL A 1 83 ? 2.709 -20.960 -5.091 1.00 93.25 83 VAL A O 1
ATOM 601 N N . SER A 1 84 ? 4.739 -21.660 -4.500 1.00 91.62 84 SER A N 1
ATOM 602 C CA . SER A 1 84 ? 4.201 -22.714 -3.635 1.00 91.62 84 SER A CA 1
ATOM 603 C C . SER A 1 84 ? 3.459 -22.135 -2.422 1.00 91.62 84 SER A C 1
ATOM 605 O O . SER A 1 84 ? 3.761 -21.038 -1.945 1.00 91.62 84 SER A O 1
ATOM 607 N N . ARG A 1 85 ? 2.530 -22.915 -1.849 1.00 91.12 85 ARG A N 1
ATOM 608 C CA . ARG A 1 85 ? 1.849 -22.580 -0.583 1.00 91.12 85 ARG A CA 1
ATOM 609 C C . ARG A 1 85 ? 2.844 -22.192 0.516 1.00 91.12 85 ARG A C 1
ATOM 611 O O . ARG A 1 85 ? 2.621 -21.227 1.241 1.00 91.12 85 ARG A O 1
ATOM 618 N N . GLN A 1 86 ? 3.922 -22.965 0.656 1.00 87.38 86 GLN A N 1
ATOM 619 C CA . GLN A 1 86 ? 4.948 -22.732 1.673 1.00 87.38 86 GLN A CA 1
ATOM 620 C C . GLN A 1 86 ? 5.743 -21.454 1.384 1.00 87.38 86 GLN A C 1
ATOM 622 O O . GLN A 1 86 ? 5.969 -20.686 2.310 1.00 87.38 86 GLN A O 1
ATOM 627 N N . ALA A 1 87 ? 6.083 -21.174 0.120 1.00 83.12 87 ALA A N 1
ATOM 628 C CA . ALA A 1 87 ? 6.750 -19.931 -0.268 1.00 83.12 87 ALA A CA 1
ATOM 629 C C . ALA A 1 87 ? 5.862 -18.700 -0.014 1.00 83.12 87 ALA A C 1
ATOM 631 O O . ALA A 1 87 ? 6.332 -17.695 0.520 1.00 83.12 87 ALA A O 1
ATOM 632 N N . ALA A 1 88 ? 4.562 -18.792 -0.315 1.00 87.62 88 ALA A N 1
ATOM 633 C CA . ALA A 1 88 ? 3.596 -17.748 0.018 1.00 87.62 88 ALA A CA 1
ATOM 634 C C . ALA A 1 88 ? 3.486 -17.550 1.539 1.00 87.62 88 ALA A C 1
ATOM 636 O O . ALA A 1 88 ? 3.564 -16.426 2.029 1.00 87.62 88 ALA A O 1
ATOM 637 N N 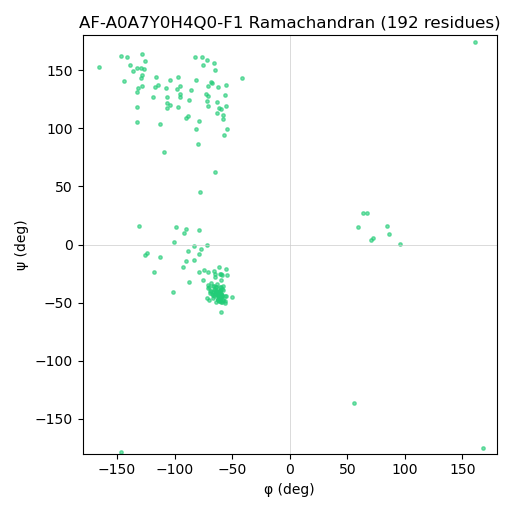. GLN A 1 89 ? 3.365 -18.637 2.304 1.00 83.75 89 GLN A N 1
ATOM 638 C CA . GLN A 1 89 ? 3.312 -18.563 3.762 1.00 83.75 89 GLN A CA 1
ATOM 639 C C . GLN A 1 89 ? 4.606 -17.966 4.339 1.00 83.75 89 GLN A C 1
ATOM 641 O O . GLN A 1 89 ? 4.544 -17.080 5.177 1.00 83.75 89 GLN A O 1
ATOM 646 N N . GLN A 1 90 ? 5.783 -18.374 3.876 1.00 83.38 90 GLN A N 1
ATOM 647 C CA . GLN A 1 90 ? 7.049 -17.824 4.359 1.00 83.38 90 GLN A CA 1
ATOM 648 C C . GLN A 1 90 ? 7.170 -16.323 4.066 1.00 83.38 90 GLN A C 1
ATOM 650 O O . GLN A 1 90 ? 7.590 -15.560 4.933 1.00 83.38 90 GLN A O 1
ATOM 655 N N . ARG A 1 91 ? 6.771 -15.893 2.864 1.00 81.75 91 ARG A N 1
ATOM 656 C CA . ARG A 1 91 ? 6.891 -14.497 2.427 1.00 81.75 91 ARG A CA 1
ATOM 657 C C . ARG A 1 91 ? 5.852 -13.566 3.060 1.00 81.75 91 ARG A C 1
ATOM 659 O O . ARG A 1 91 ? 6.138 -12.386 3.233 1.00 81.75 91 ARG A O 1
ATOM 666 N N . PHE A 1 92 ? 4.659 -14.071 3.381 1.00 82.50 92 PHE A N 1
ATOM 667 C CA . PHE A 1 92 ? 3.513 -13.236 3.770 1.00 82.50 92 PHE A CA 1
ATOM 668 C C . PHE A 1 92 ? 2.860 -13.603 5.116 1.00 82.50 92 PHE A C 1
ATOM 670 O O . PHE A 1 92 ? 1.982 -12.868 5.566 1.00 82.50 92 PHE A O 1
ATOM 677 N N . ALA A 1 93 ? 3.224 -14.722 5.757 1.00 69.31 93 ALA A N 1
ATOM 678 C CA . ALA A 1 93 ? 2.667 -15.126 7.058 1.00 69.31 93 ALA A CA 1
ATOM 679 C C . ALA A 1 93 ? 3.486 -14.646 8.262 1.00 69.31 93 ALA A C 1
ATOM 681 O O . ALA A 1 93 ? 2.947 -14.607 9.368 1.00 69.31 93 ALA A O 1
ATOM 682 N N . VAL A 1 94 ? 4.758 -14.283 8.072 1.00 55.28 94 VAL A N 1
ATOM 683 C CA . VAL A 1 94 ? 5.517 -13.556 9.097 1.00 55.28 94 VAL A CA 1
ATOM 684 C C . VAL A 1 94 ? 4.953 -12.135 9.160 1.00 55.28 94 VAL A C 1
ATOM 686 O O . VAL A 1 94 ? 4.775 -11.497 8.125 1.00 55.28 94 VAL A O 1
ATOM 689 N N . GLY A 1 95 ? 4.593 -11.702 10.374 1.00 45.25 95 GLY A N 1
ATOM 690 C CA . GLY A 1 95 ? 3.876 -10.460 10.676 1.00 45.25 95 GLY A CA 1
ATOM 691 C C . GLY A 1 95 ? 4.360 -9.251 9.869 1.00 45.25 95 GLY A C 1
ATOM 692 O O . GLY A 1 95 ? 5.539 -9.073 9.610 1.00 45.25 95 GLY A O 1
ATOM 693 N N . GLY A 1 96 ? 3.473 -8.348 9.468 1.00 43.16 96 GLY A N 1
ATOM 694 C CA . GLY A 1 96 ? 2.773 -7.540 10.466 1.00 43.16 96 GLY A CA 1
ATOM 695 C C . GLY A 1 96 ? 3.681 -6.483 11.121 1.00 43.16 96 GLY A C 1
ATOM 696 O O . GLY A 1 96 ? 3.226 -5.806 12.043 1.00 43.16 96 GLY A O 1
ATOM 697 N N . ASP A 1 97 ? 4.921 -6.342 10.643 1.00 40.31 97 ASP A N 1
ATOM 698 C CA . ASP A 1 97 ? 5.823 -5.230 10.933 1.00 40.31 97 ASP A CA 1
ATOM 699 C C . ASP A 1 97 ? 5.985 -4.353 9.684 1.00 40.31 97 ASP A C 1
ATOM 701 O O . ASP A 1 97 ? 6.988 -4.379 8.977 1.00 40.31 97 ASP A O 1
ATOM 705 N N . ASP A 1 98 ? 4.988 -3.496 9.463 1.00 42.19 98 ASP A N 1
ATOM 706 C CA . ASP A 1 98 ? 5.229 -2.149 8.939 1.00 42.19 98 ASP A CA 1
ATOM 707 C C . ASP A 1 98 ? 6.046 -1.372 9.994 1.00 42.19 98 ASP A C 1
ATOM 709 O O . ASP A 1 98 ? 5.530 -0.440 10.589 1.00 42.19 98 ASP A O 1
ATOM 713 N N . MET A 1 99 ? 7.267 -1.777 10.357 1.00 39.06 99 MET A N 1
ATOM 714 C CA . MET A 1 99 ? 8.013 -1.091 11.429 1.00 39.06 99 MET A CA 1
ATOM 715 C C . MET A 1 99 ? 8.875 0.084 10.960 1.00 39.06 99 MET A C 1
ATOM 717 O O . MET A 1 99 ? 9.319 0.839 11.817 1.00 39.06 99 MET A O 1
ATOM 721 N N . ASP A 1 100 ? 9.003 0.344 9.653 1.00 39.09 100 ASP A N 1
ATOM 722 C CA . ASP A 1 100 ? 9.889 1.414 9.153 1.00 39.09 100 ASP A CA 1
ATOM 723 C C . ASP A 1 100 ? 9.269 2.390 8.131 1.00 39.09 100 ASP A C 1
ATOM 725 O O . ASP A 1 100 ? 9.983 3.174 7.514 1.00 39.09 100 ASP A O 1
ATOM 729 N N . ALA A 1 101 ? 7.940 2.447 7.995 1.00 42.38 101 ALA A N 1
ATOM 730 C CA . ALA A 1 101 ? 7.272 3.446 7.141 1.00 42.38 101 ALA A CA 1
ATOM 731 C C . ALA A 1 101 ? 6.725 4.672 7.908 1.00 42.38 101 ALA A C 1
ATOM 733 O O . ALA A 1 101 ? 5.890 5.408 7.386 1.00 42.38 101 ALA A O 1
ATOM 734 N N . PHE A 1 102 ? 7.137 4.894 9.163 1.00 50.12 102 PHE A N 1
ATOM 735 C CA . PHE A 1 102 ? 6.520 5.910 10.026 1.00 50.12 102 PHE A CA 1
ATOM 736 C C . PHE A 1 102 ? 7.468 7.072 10.337 1.00 50.12 102 PHE A C 1
ATOM 738 O O . PHE A 1 102 ? 8.349 6.972 11.190 1.00 50.12 102 PHE A O 1
ATOM 745 N N . VAL A 1 103 ? 7.238 8.199 9.663 1.00 45.22 103 VAL A N 1
ATOM 746 C CA . VAL A 1 103 ? 7.897 9.488 9.913 1.00 45.22 103 VAL A CA 1
ATOM 747 C C . VAL A 1 103 ? 7.107 10.254 10.987 1.00 45.22 103 VAL A C 1
ATOM 749 O O . VAL A 1 103 ? 5.909 10.465 10.822 1.00 45.22 103 VAL A O 1
ATOM 752 N N . GLY A 1 104 ? 7.748 10.667 12.090 1.00 56.28 104 GLY A N 1
ATOM 753 C CA . GLY A 1 104 ? 7.132 11.520 13.123 1.00 56.28 104 GLY A CA 1
ATOM 754 C C . GLY A 1 104 ? 7.841 11.498 14.487 1.00 56.28 104 GLY A C 1
ATOM 755 O O . GLY A 1 104 ? 8.790 10.740 14.693 1.00 56.28 104 GLY A O 1
ATOM 756 N N . ASN A 1 105 ? 7.397 12.349 15.423 1.00 60.41 105 ASN A N 1
ATOM 757 C CA . ASN A 1 105 ? 7.999 12.472 16.757 1.00 60.41 105 ASN A CA 1
ATOM 758 C C . ASN A 1 105 ? 7.535 11.326 17.674 1.00 60.41 105 ASN A C 1
ATOM 760 O O . ASN A 1 105 ? 6.401 11.321 18.156 1.00 60.41 105 ASN A O 1
ATOM 764 N N . ARG A 1 106 ? 8.429 10.365 17.938 1.00 60.50 106 ARG A N 1
ATOM 765 C CA . ARG A 1 106 ? 8.136 9.162 18.734 1.00 60.50 106 ARG A CA 1
ATOM 766 C C . ARG A 1 106 ? 7.672 9.468 20.165 1.00 60.50 106 ARG A C 1
ATOM 768 O O . ARG A 1 106 ? 6.900 8.677 20.698 1.00 60.50 106 ARG A O 1
ATOM 775 N N . ASP A 1 107 ? 8.044 10.613 20.738 1.00 70.69 107 ASP A N 1
ATOM 776 C CA . ASP A 1 107 ? 7.702 10.979 22.122 1.00 70.69 107 ASP A CA 1
ATOM 777 C C . ASP A 1 107 ? 6.233 11.397 22.287 1.00 70.69 107 ASP A C 1
ATOM 779 O O . ASP A 1 107 ? 5.668 11.310 23.376 1.00 70.69 107 ASP A O 1
ATOM 783 N N . ARG A 1 108 ? 5.581 11.821 21.195 1.00 81.31 108 ARG A N 1
ATOM 784 C CA . ARG A 1 108 ? 4.151 12.181 21.167 1.00 81.31 108 ARG A CA 1
ATOM 785 C C . ARG A 1 108 ? 3.274 11.078 20.581 1.00 81.31 108 ARG A C 1
ATOM 787 O O . ARG A 1 108 ? 2.066 11.270 20.449 1.00 81.31 108 ARG A O 1
ATOM 794 N N . GLN A 1 109 ? 3.855 9.935 20.219 1.00 85.88 109 GLN A N 1
ATOM 795 C CA . GLN A 1 109 ? 3.147 8.860 19.536 1.00 85.88 109 GLN A CA 1
ATOM 796 C C . GLN A 1 109 ? 2.815 7.690 20.457 1.00 85.88 109 GLN A C 1
ATOM 798 O O . GLN A 1 109 ? 3.626 7.254 21.270 1.00 85.88 109 GLN A O 1
ATOM 803 N N . ARG A 1 110 ? 1.628 7.109 20.264 1.00 86.44 110 ARG A N 1
ATOM 804 C CA . ARG A 1 110 ? 1.240 5.842 20.891 1.00 86.44 110 ARG A CA 1
ATOM 805 C C . ARG A 1 110 ? 0.619 4.877 19.898 1.00 86.44 110 ARG A C 1
ATOM 807 O O . ARG A 1 110 ? -0.015 5.277 18.923 1.00 86.44 110 ARG A O 1
ATOM 814 N N . VAL A 1 111 ? 0.777 3.589 20.186 1.00 82.94 111 VAL A N 1
ATOM 815 C CA . VAL A 1 111 ? 0.177 2.505 19.406 1.00 82.94 111 VAL A CA 1
ATOM 816 C C . VAL A 1 111 ? -1.013 1.938 20.166 1.00 82.94 111 VAL A C 1
ATOM 818 O O . VAL A 1 111 ? -0.870 1.417 21.272 1.00 82.94 111 VAL A O 1
ATOM 821 N N . VAL A 1 112 ? -2.190 2.010 19.553 1.00 81.31 112 VAL A N 1
ATOM 822 C CA . VAL A 1 112 ? -3.381 1.307 20.023 1.00 81.31 112 VAL A CA 1
ATOM 823 C C . VAL A 1 112 ? -3.386 -0.077 19.396 1.00 81.31 112 VAL A C 1
ATOM 825 O O . VAL A 1 112 ? -3.575 -0.233 18.190 1.00 81.31 112 VAL A O 1
ATOM 828 N N . ASN A 1 113 ? -3.161 -1.085 20.232 1.00 72.50 113 ASN A N 1
ATOM 829 C CA . ASN A 1 113 ? -3.264 -2.488 19.851 1.00 72.50 113 ASN A CA 1
ATOM 830 C C . ASN A 1 113 ? -4.728 -2.956 19.901 1.00 72.50 113 ASN A C 1
ATOM 832 O O . ASN A 1 113 ? -5.557 -2.358 20.585 1.00 72.50 113 ASN A O 1
ATOM 836 N N . ARG A 1 114 ? -5.033 -4.075 19.229 1.00 68.62 114 ARG A N 1
ATOM 837 C CA . ARG A 1 114 ? -6.385 -4.674 19.153 1.00 68.62 114 ARG A CA 1
ATOM 838 C C . ARG A 1 114 ? -7.421 -3.777 18.454 1.00 68.62 114 ARG A C 1
ATOM 840 O O . ARG A 1 114 ? -8.624 -3.903 18.695 1.00 68.62 114 ARG A O 1
ATOM 847 N N . ALA A 1 115 ? -6.956 -2.919 17.550 1.00 73.25 115 ALA A N 1
ATOM 848 C CA . ALA A 1 115 ? -7.802 -2.152 16.647 1.00 73.25 115 ALA A CA 1
ATOM 849 C C . ALA A 1 115 ? -8.233 -3.037 15.468 1.00 73.25 115 ALA A C 1
ATOM 851 O O . ALA A 1 115 ? -7.571 -3.139 14.441 1.00 73.25 115 ALA A O 1
ATOM 852 N N . THR A 1 116 ? -9.324 -3.767 15.653 1.00 70.31 116 THR A N 1
ATOM 853 C CA . THR A 1 116 ? -9.954 -4.562 14.597 1.00 70.31 116 THR A CA 1
ATOM 854 C C . THR A 1 116 ? -10.740 -3.664 13.642 1.00 70.31 116 THR A C 1
ATOM 856 O O . THR A 1 116 ? -11.192 -2.589 14.021 1.00 70.31 116 THR A O 1
ATOM 859 N N . LEU A 1 117 ? -11.053 -4.164 12.445 1.00 63.31 117 LEU A N 1
ATOM 860 C CA . LEU A 1 117 ? -11.937 -3.462 11.500 1.00 63.31 117 LEU A CA 1
ATOM 861 C C . LEU A 1 117 ? -13.321 -3.091 12.062 1.00 63.31 117 LEU A C 1
ATOM 863 O O . LEU A 1 117 ? -13.997 -2.242 11.480 1.00 63.31 117 LEU A O 1
ATOM 867 N N . PHE A 1 118 ? -13.766 -3.772 13.124 1.00 60.66 118 PHE A N 1
ATOM 868 C CA . PHE A 1 118 ? -15.086 -3.581 13.721 1.00 60.66 118 PHE A CA 1
ATOM 869 C C . PHE A 1 118 ? -15.093 -2.473 14.775 1.00 60.66 118 PHE A C 1
ATOM 871 O O . PHE A 1 118 ? -16.095 -1.784 14.919 1.00 60.66 118 PHE A O 1
ATOM 878 N N . ASN A 1 119 ? -13.987 -2.287 15.499 1.00 73.06 119 ASN A N 1
ATOM 879 C CA . ASN A 1 119 ? -13.898 -1.326 16.603 1.00 73.06 119 ASN A CA 1
ATOM 880 C C . ASN A 1 119 ? -12.952 -0.152 16.318 1.00 73.06 119 ASN A C 1
ATOM 882 O O . ASN A 1 119 ? -12.972 0.824 17.061 1.00 73.06 119 ASN A O 1
ATOM 886 N N . GLU A 1 120 ? -12.149 -0.206 15.254 1.00 81.25 120 GLU A N 1
ATOM 887 C CA . GLU A 1 120 ? -11.172 0.838 14.941 1.00 81.25 120 GLU A CA 1
ATOM 888 C C . GLU A 1 120 ? -11.810 2.215 14.772 1.00 81.25 120 GLU A C 1
ATOM 890 O O . GLU A 1 120 ? -11.260 3.178 15.281 1.00 81.25 120 GLU A O 1
ATOM 895 N N . MET A 1 121 ? -12.989 2.327 14.152 1.00 90.69 121 MET A N 1
ATOM 896 C CA . MET A 1 121 ? -13.627 3.633 13.958 1.00 90.69 121 MET A CA 1
ATOM 897 C C . MET A 1 121 ? -14.147 4.227 15.267 1.00 90.69 121 MET A C 1
ATOM 899 O O . MET A 1 121 ? -14.044 5.429 15.465 1.00 90.69 121 MET A O 1
ATOM 903 N N . GLN A 1 122 ? -14.635 3.391 16.187 1.00 84.19 122 GLN A N 1
ATOM 904 C CA . GLN A 1 122 ? -15.049 3.833 17.524 1.00 84.19 122 GLN A CA 1
ATOM 905 C C . GLN A 1 122 ? -13.847 4.236 18.379 1.00 84.19 122 GLN A C 1
ATOM 907 O O . GLN A 1 122 ? -13.922 5.180 19.163 1.00 84.19 122 GLN A O 1
ATOM 912 N N . ILE A 1 123 ? -12.729 3.515 18.232 1.00 85.19 123 ILE A N 1
ATOM 913 C CA . ILE A 1 123 ? -11.452 3.912 18.821 1.00 85.19 123 ILE A CA 1
ATOM 914 C C . ILE A 1 123 ? -11.083 5.285 18.260 1.00 85.19 123 ILE A C 1
ATOM 916 O O . ILE A 1 123 ? -10.983 6.227 19.028 1.00 85.19 123 ILE A O 1
ATOM 920 N N . LEU A 1 124 ? -10.965 5.426 16.941 1.00 92.38 124 LEU A N 1
ATOM 921 C CA . LEU A 1 124 ? -10.572 6.673 16.288 1.00 92.38 124 LEU A CA 1
ATOM 922 C C . LEU A 1 124 ? -11.462 7.854 16.678 1.00 92.38 124 LEU A C 1
ATOM 924 O O . LEU A 1 124 ? -10.933 8.894 17.040 1.00 92.38 124 LEU A O 1
ATOM 928 N N . GLU A 1 125 ? -12.783 7.687 16.723 1.00 92.88 125 GLU A N 1
ATOM 929 C CA . GLU A 1 125 ? -13.682 8.753 17.169 1.00 92.88 125 GLU A CA 1
ATOM 930 C C . GLU A 1 125 ? -13.391 9.196 18.612 1.00 92.88 125 GLU A C 1
ATOM 932 O O . GLU A 1 125 ? -13.253 10.391 18.886 1.00 92.88 125 GLU A O 1
ATOM 937 N N . ARG A 1 126 ? -13.275 8.241 19.544 1.00 93.38 126 ARG A N 1
ATOM 938 C CA . ARG A 1 126 ? -12.974 8.541 20.951 1.00 93.38 126 ARG A CA 1
ATOM 939 C C . ARG A 1 126 ? -11.618 9.229 21.090 1.00 93.38 126 ARG A C 1
ATOM 941 O O . ARG A 1 126 ? -11.488 10.196 21.833 1.00 93.38 126 ARG A O 1
ATOM 948 N N . GLU A 1 127 ? -10.616 8.711 20.392 1.00 93.75 127 GLU A N 1
ATOM 949 C CA . GLU A 1 127 ? -9.246 9.209 20.446 1.00 93.75 127 GLU A CA 1
ATOM 950 C C . GLU A 1 127 ? -9.126 10.594 19.790 1.00 93.75 127 GLU A C 1
ATOM 952 O O . GLU A 1 127 ? -8.511 11.496 20.356 1.00 93.75 127 GLU A O 1
ATOM 957 N N . GLY A 1 128 ? -9.786 10.807 18.652 1.00 92.94 128 GLY A N 1
ATOM 958 C CA . GLY A 1 128 ? -9.821 12.080 17.937 1.00 92.94 128 GLY A CA 1
ATOM 959 C C . GLY A 1 128 ? -10.411 13.215 18.761 1.00 92.94 128 GLY A C 1
ATOM 960 O O . GLY A 1 128 ? -9.822 14.294 18.821 1.00 92.94 128 GLY A O 1
ATOM 961 N N . ARG A 1 129 ? -11.504 12.956 19.489 1.00 92.50 129 ARG A N 1
ATOM 962 C CA . ARG A 1 129 ? -12.080 13.917 20.451 1.00 92.50 129 ARG A CA 1
ATOM 963 C C . ARG A 1 129 ? -11.157 14.216 21.634 1.00 92.50 129 ARG A C 1
ATOM 965 O O . ARG A 1 129 ? -11.270 15.273 22.239 1.00 92.50 129 ARG A O 1
ATOM 972 N N . ALA A 1 130 ? -10.255 13.298 21.968 1.00 91.62 130 ALA A N 1
ATOM 973 C CA . ALA A 1 130 ? -9.261 13.467 23.024 1.00 91.62 130 ALA A CA 1
ATOM 974 C C . ALA A 1 130 ? -7.941 14.088 22.521 1.00 91.62 130 ALA A C 1
ATOM 976 O O . ALA A 1 130 ? -6.938 14.043 23.231 1.00 91.62 130 ALA A O 1
ATOM 977 N N . GLY A 1 131 ? -7.921 14.638 21.301 1.00 93.19 131 GLY A N 1
ATOM 978 C CA . GLY A 1 131 ? -6.753 15.308 20.728 1.00 93.19 131 GLY A CA 1
ATOM 979 C C . GLY A 1 131 ? -5.745 14.376 20.053 1.00 93.19 131 GLY A C 1
ATOM 980 O O . GLY A 1 131 ? -4.607 14.767 19.806 1.00 93.19 131 GLY A O 1
ATOM 981 N N . TRP A 1 132 ? -6.120 13.134 19.744 1.00 94.06 132 TRP A N 1
ATOM 982 C CA . TRP A 1 132 ? -5.221 12.187 19.086 1.00 94.06 132 TRP A CA 1
ATOM 983 C C . TRP A 1 132 ? -5.444 12.145 17.576 1.00 94.06 132 TRP A C 1
ATOM 985 O O . TRP A 1 132 ? -6.494 11.735 17.078 1.00 94.06 132 TRP A O 1
ATOM 995 N N . ARG A 1 133 ? -4.406 12.511 16.827 1.00 93.75 133 ARG A N 1
ATOM 996 C CA . ARG A 1 133 ? -4.381 12.442 15.366 1.00 93.75 133 ARG A CA 1
ATOM 997 C C . ARG A 1 133 ? -3.944 11.056 14.910 1.00 93.75 133 ARG A C 1
ATOM 999 O O . ARG A 1 133 ? -2.917 10.557 15.361 1.00 93.75 133 ARG A O 1
ATOM 1006 N N . LEU A 1 134 ? -4.658 10.457 13.959 1.00 91.50 134 LEU A N 1
ATOM 1007 C CA . LEU A 1 134 ? -4.198 9.244 13.288 1.00 91.50 134 LEU A CA 1
ATOM 1008 C C . LEU A 1 134 ? -3.032 9.575 12.357 1.00 91.50 134 LEU A C 1
ATOM 1010 O O . LEU A 1 134 ? -3.170 10.413 11.469 1.00 91.50 134 LEU A O 1
ATOM 1014 N N . VAL A 1 135 ? -1.900 8.904 12.561 1.00 88.50 135 VAL A N 1
ATOM 1015 C CA . VAL A 1 135 ? -0.671 9.092 11.768 1.00 88.50 135 VAL A CA 1
ATOM 1016 C C . VAL A 1 135 ? -0.164 7.796 11.132 1.00 88.50 135 VAL A C 1
ATOM 1018 O O . VAL A 1 135 ? 0.748 7.833 10.316 1.00 88.50 135 VAL A O 1
ATOM 1021 N N . GLY A 1 136 ? -0.760 6.646 11.462 1.00 80.69 136 GLY A N 1
ATOM 1022 C CA . GLY A 1 136 ? -0.448 5.379 10.803 1.00 80.69 136 GLY A CA 1
ATOM 1023 C C . GLY A 1 136 ? -1.471 4.283 11.090 1.00 80.69 136 GLY A C 1
ATOM 1024 O O . GLY A 1 136 ? -2.112 4.270 12.144 1.00 80.69 136 GLY A O 1
ATOM 1025 N N . VAL A 1 137 ? -1.607 3.344 10.155 1.00 75.56 137 VAL A N 1
ATOM 1026 C CA . VAL A 1 137 ? -2.523 2.198 10.247 1.00 75.56 137 VAL A CA 1
ATOM 1027 C C . VAL A 1 137 ? -1.765 0.931 9.878 1.00 75.56 137 VAL A C 1
ATOM 1029 O O . VAL A 1 137 ? -1.047 0.917 8.885 1.00 75.56 137 VAL A O 1
ATOM 1032 N N . GLY A 1 138 ? -1.936 -0.125 10.670 1.00 68.44 138 GLY A N 1
ATOM 1033 C CA . GLY A 1 138 ? -1.352 -1.439 10.422 1.00 68.44 138 GLY A CA 1
ATOM 1034 C C . GLY A 1 138 ? -2.260 -2.568 10.911 1.00 68.44 138 GLY A C 1
ATOM 1035 O O . GLY A 1 138 ? -3.351 -2.343 11.439 1.00 68.44 138 GLY A O 1
ATOM 1036 N N . VAL A 1 139 ? -1.809 -3.814 10.756 1.00 65.56 139 VAL A N 1
ATOM 1037 C CA . VAL A 1 139 ? -2.576 -5.000 11.174 1.00 65.56 139 VAL A CA 1
ATOM 1038 C C . VAL A 1 139 ? -2.887 -4.932 12.672 1.00 65.56 139 VAL A C 1
ATOM 1040 O O . VAL A 1 139 ? -1.993 -5.064 13.503 1.00 65.56 139 VAL A O 1
ATOM 1043 N N . LEU A 1 140 ? -4.169 -4.759 13.014 1.00 67.00 140 LEU A N 1
ATOM 1044 C CA . LEU A 1 140 ? -4.674 -4.661 14.393 1.00 67.00 140 LEU A CA 1
ATOM 1045 C C . LEU A 1 140 ? -4.081 -3.511 15.227 1.00 67.00 140 LEU A C 1
ATOM 1047 O O . LEU A 1 140 ? -4.201 -3.515 16.459 1.00 67.00 140 LEU A O 1
ATOM 1051 N N . LYS A 1 141 ? -3.436 -2.547 14.568 1.00 78.25 141 LYS A N 1
ATOM 1052 C CA . LYS A 1 141 ? -2.665 -1.477 15.194 1.00 78.25 141 LYS A CA 1
ATOM 1053 C C . LYS A 1 141 ? -3.045 -0.140 14.566 1.00 78.25 141 LYS A C 1
ATOM 1055 O O . LYS A 1 141 ? -3.011 0.010 13.348 1.00 78.25 141 LYS A O 1
ATOM 1060 N N . LEU A 1 142 ? -3.335 0.846 15.405 1.00 84.00 142 LEU A N 1
ATOM 1061 C CA . LEU A 1 142 ? -3.431 2.250 15.001 1.00 84.00 142 LEU A CA 1
ATOM 1062 C C . LEU A 1 142 ? -2.314 3.025 15.683 1.00 84.00 142 LEU A C 1
ATOM 1064 O O . LEU A 1 142 ? -2.057 2.819 16.869 1.00 84.00 142 LEU A O 1
ATOM 1068 N N . ARG A 1 143 ? -1.661 3.923 14.950 1.00 87.06 143 ARG A N 1
ATOM 1069 C CA . ARG A 1 143 ? -0.659 4.829 15.504 1.00 87.06 143 ARG A CA 1
ATOM 1070 C C . ARG A 1 143 ? -1.241 6.227 15.576 1.00 87.06 143 ARG A C 1
ATOM 1072 O O . ARG A 1 143 ? -1.659 6.790 14.566 1.00 87.06 143 ARG A O 1
ATOM 1079 N N . LEU A 1 144 ? -1.257 6.766 16.782 1.00 90.94 144 LEU A N 1
ATOM 1080 C CA . LEU A 1 144 ? -1.827 8.061 17.094 1.00 90.94 144 LEU A CA 1
ATOM 1081 C C . LEU A 1 144 ? -0.729 9.001 17.580 1.00 90.94 144 LEU A C 1
ATOM 1083 O O . LEU A 1 144 ? 0.169 8.565 18.296 1.00 90.94 144 LEU A O 1
ATOM 1087 N N . GLU A 1 145 ? -0.829 10.274 17.232 1.00 91.44 145 GLU A N 1
ATOM 1088 C CA . GLU A 1 145 ? 0.049 11.345 17.700 1.00 91.44 145 GLU A CA 1
ATOM 1089 C C . GLU A 1 145 ? -0.761 12.364 18.504 1.00 91.44 145 GLU A C 1
ATOM 1091 O O . GLU A 1 145 ? -1.871 12.722 18.103 1.00 91.44 145 GLU A O 1
ATOM 1096 N N . SER A 1 146 ? -0.237 12.803 19.651 1.00 90.75 146 SER A N 1
ATOM 1097 C CA . SER A 1 146 ? -0.914 13.797 20.484 1.00 90.75 146 SER A CA 1
ATOM 1098 C C . SER A 1 146 ? -0.883 15.178 19.831 1.00 90.75 146 SER A C 1
ATOM 1100 O O . SER A 1 146 ? 0.143 15.625 19.318 1.00 90.75 146 SER A O 1
ATOM 1102 N N . SER A 1 147 ? -2.015 15.870 19.876 1.00 88.25 147 SER A N 1
ATOM 1103 C CA . SER A 1 147 ? -2.230 17.185 19.285 1.00 88.25 147 SER A CA 1
ATOM 1104 C C . SER A 1 147 ? -3.052 18.053 20.235 1.00 88.25 147 SER A C 1
ATOM 1106 O O . SER A 1 147 ? -3.822 17.541 21.043 1.00 88.25 147 SER A O 1
ATOM 1108 N N . ASP A 1 148 ? -2.899 19.369 20.116 1.00 88.25 148 ASP A N 1
ATOM 1109 C CA . ASP A 1 148 ? -3.580 20.336 20.985 1.00 88.25 148 ASP A CA 1
ATOM 1110 C C . ASP A 1 148 ? -5.019 20.636 20.510 1.00 88.25 148 ASP A C 1
ATOM 1112 O O . ASP A 1 148 ? -5.745 21.392 21.144 1.00 88.25 148 ASP A O 1
ATOM 1116 N N . GLN A 1 149 ? -5.441 20.027 19.397 1.00 90.94 149 GLN A N 1
ATOM 1117 C CA . GLN A 1 149 ? -6.770 20.165 18.800 1.00 90.94 149 GLN A CA 1
ATOM 1118 C C . GLN A 1 149 ? -7.429 18.799 18.601 1.00 90.94 149 GLN A C 1
ATOM 1120 O O . GLN A 1 149 ? -6.748 17.778 18.478 1.00 90.94 149 GLN A O 1
ATOM 1125 N N . SER A 1 150 ? -8.759 18.790 18.510 1.00 93.56 150 SER A N 1
ATOM 1126 C CA . SER A 1 150 ? -9.532 17.584 18.198 1.00 93.56 150 SER A CA 1
ATOM 1127 C C . SER A 1 150 ? -9.449 17.212 16.718 1.00 93.56 150 SER A C 1
ATOM 1129 O O . SER A 1 150 ? -9.258 18.064 15.850 1.00 93.56 150 SER A O 1
ATOM 1131 N N . TRP A 1 151 ? -9.638 15.927 16.425 1.00 94.94 151 TRP A N 1
ATOM 1132 C CA . TRP A 1 151 ? -9.540 15.372 15.076 1.00 94.94 151 TRP A CA 1
ATOM 1133 C C . TRP A 1 151 ? -10.758 14.527 14.715 1.00 94.94 151 TRP A C 1
ATOM 1135 O O . TRP A 1 151 ? -11.288 13.785 15.539 1.00 94.94 151 TRP A O 1
ATOM 1145 N N . GLU A 1 152 ? -11.159 14.612 13.452 1.00 95.56 152 GLU A N 1
ATOM 1146 C CA . GLU A 1 152 ? -12.071 13.671 12.813 1.00 95.56 152 GLU A CA 1
ATOM 1147 C C . GLU A 1 152 ? -11.273 12.635 12.022 1.00 95.56 152 GLU A C 1
ATOM 1149 O O . GLU A 1 152 ? -10.278 12.967 11.368 1.00 95.56 152 GLU A O 1
ATOM 1154 N N . HIS A 1 153 ? -11.754 11.390 12.012 1.00 94.69 153 HIS A N 1
ATOM 1155 C CA . HIS A 1 153 ? -11.191 10.316 11.198 1.00 94.69 153 HIS A CA 1
ATOM 1156 C C . HIS A 1 153 ? -12.279 9.642 10.380 1.00 94.69 153 HIS A C 1
ATOM 1158 O O . HIS A 1 153 ? -13.344 9.310 10.899 1.00 94.69 153 HIS A O 1
ATOM 1164 N N . ILE A 1 154 ? -11.987 9.370 9.112 1.00 93.69 154 ILE A N 1
ATOM 1165 C CA . ILE A 1 154 ? -12.862 8.564 8.260 1.00 93.69 154 ILE A CA 1
ATOM 1166 C C . ILE A 1 154 ? -12.091 7.413 7.643 1.00 93.69 154 ILE A C 1
ATOM 1168 O O . ILE A 1 154 ? -10.893 7.501 7.368 1.00 93.69 154 ILE A O 1
ATOM 1172 N N . ARG A 1 155 ? -12.832 6.341 7.382 1.00 90.25 155 ARG A N 1
ATOM 1173 C CA . ARG A 1 155 ? -12.391 5.193 6.604 1.00 90.25 155 ARG A CA 1
ATOM 1174 C C . ARG A 1 155 ? -13.297 5.067 5.389 1.00 90.25 155 ARG A C 1
ATOM 1176 O O . ARG A 1 155 ? -14.514 4.997 5.544 1.00 90.25 155 ARG A O 1
ATOM 1183 N N . ARG A 1 156 ? -12.718 4.999 4.193 1.00 88.50 156 ARG A N 1
ATOM 1184 C CA . ARG A 1 156 ? -13.464 4.871 2.930 1.00 88.50 156 ARG A CA 1
ATOM 1185 C C . ARG A 1 156 ? -12.760 3.944 1.950 1.00 88.50 156 ARG A C 1
ATOM 1187 O O . ARG A 1 156 ? -11.576 3.673 2.097 1.00 88.50 156 ARG A O 1
ATOM 1194 N N . VAL A 1 157 ? -13.491 3.458 0.955 1.00 78.44 157 VAL A N 1
ATOM 1195 C CA . VAL A 1 157 ? -12.896 2.834 -0.232 1.00 78.44 157 VAL A CA 1
ATOM 1196 C C . VAL A 1 157 ? -12.802 3.916 -1.301 1.00 78.44 157 VAL A C 1
ATOM 1198 O O . VAL A 1 157 ? -13.802 4.574 -1.595 1.00 78.44 157 VAL A O 1
ATOM 1201 N N . ASP A 1 158 ? -11.616 4.116 -1.863 1.00 77.00 158 ASP A N 1
ATOM 1202 C CA . ASP A 1 158 ? -11.441 4.992 -3.019 1.00 77.00 158 ASP A CA 1
ATOM 1203 C C . ASP A 1 158 ? -11.615 4.151 -4.280 1.00 77.00 158 ASP A C 1
ATOM 1205 O O . ASP A 1 158 ? -10.767 3.314 -4.587 1.00 77.00 158 ASP A O 1
ATOM 1209 N N . GLN A 1 159 ? -12.720 4.345 -5.000 1.00 73.75 159 GLN A N 1
ATOM 1210 C CA . GLN A 1 159 ? -12.994 3.590 -6.225 1.00 73.75 159 GLN A CA 1
ATOM 1211 C C . GLN A 1 159 ? -12.198 4.139 -7.416 1.00 73.75 159 GLN A C 1
ATOM 1213 O O . GLN A 1 159 ? -11.927 3.414 -8.371 1.00 73.75 159 GLN A O 1
ATOM 1218 N N . SER A 1 160 ? -11.790 5.408 -7.349 1.00 75.31 160 SER A N 1
ATOM 1219 C CA . SER A 1 160 ? -10.999 6.080 -8.374 1.00 75.31 160 SER A CA 1
ATOM 1220 C C . SER A 1 160 ? -10.017 7.111 -7.789 1.00 75.31 160 SER A C 1
ATOM 1222 O O . SER A 1 160 ? -10.202 7.604 -6.670 1.00 75.31 160 SER A O 1
ATOM 1224 N N . PRO A 1 161 ? -8.991 7.531 -8.557 1.00 73.44 161 PRO A N 1
ATOM 1225 C CA . PRO A 1 161 ? -8.139 8.661 -8.177 1.00 73.44 161 PRO A CA 1
ATOM 1226 C C . PRO A 1 161 ? -8.904 9.983 -7.988 1.00 73.44 161 PRO A C 1
ATOM 1228 O O . PRO A 1 161 ?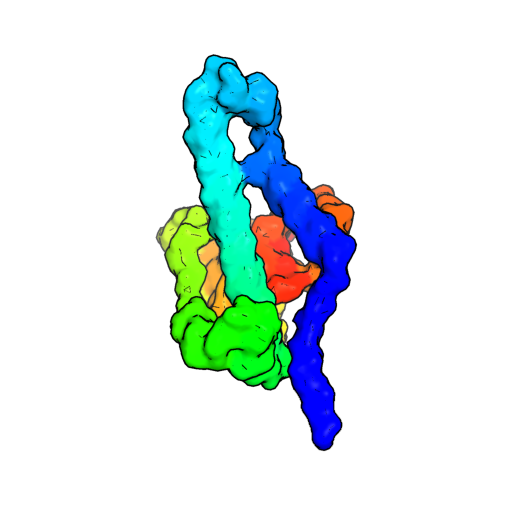 -8.452 10.850 -7.235 1.00 73.44 161 PRO A O 1
ATOM 1231 N N . ALA A 1 162 ? -10.052 10.152 -8.654 1.00 76.62 162 ALA A N 1
ATOM 1232 C CA . ALA A 1 162 ? -10.894 11.339 -8.522 1.00 76.62 162 ALA A CA 1
ATOM 1233 C C . ALA A 1 162 ? -11.559 11.413 -7.138 1.00 76.62 162 ALA A C 1
ATOM 1235 O O . ALA A 1 162 ? -11.553 12.479 -6.524 1.00 76.62 162 ALA A O 1
ATOM 1236 N N . ASP A 1 163 ? -12.023 10.280 -6.599 1.00 75.31 163 ASP A N 1
ATOM 1237 C CA . ASP A 1 163 ? -12.613 10.206 -5.252 1.00 75.31 163 ASP A CA 1
ATOM 1238 C C . ASP A 1 163 ? -11.614 10.627 -4.174 1.00 75.31 163 ASP A C 1
ATOM 1240 O O . ASP A 1 163 ? -11.937 11.391 -3.256 1.00 75.31 163 ASP A O 1
ATOM 1244 N N . ARG A 1 164 ? -10.364 10.165 -4.314 1.00 79.56 164 ARG A N 1
ATOM 1245 C CA . ARG A 1 164 ? -9.270 10.558 -3.425 1.00 79.56 164 ARG A CA 1
ATOM 1246 C C . ARG A 1 164 ? -9.018 12.055 -3.507 1.00 79.56 164 ARG A C 1
ATOM 1248 O O . ARG A 1 164 ? -8.929 12.712 -2.476 1.00 79.56 164 ARG A O 1
ATOM 1255 N N . ARG A 1 165 ? -8.936 12.607 -4.721 1.00 82.38 165 ARG A N 1
ATOM 1256 C CA . ARG A 1 165 ? -8.699 14.040 -4.936 1.00 82.38 165 ARG A CA 1
ATOM 1257 C C . ARG A 1 165 ? -9.805 14.899 -4.326 1.00 82.38 165 ARG A C 1
ATOM 1259 O O . ARG A 1 165 ? -9.488 15.849 -3.620 1.00 82.38 165 ARG A O 1
ATOM 1266 N N . ALA A 1 166 ? -11.068 14.530 -4.532 1.00 88.00 166 ALA A N 1
ATOM 1267 C CA . ALA A 1 166 ? -12.210 15.216 -3.931 1.00 88.00 166 ALA A CA 1
ATOM 1268 C C . ALA A 1 166 ? -12.156 15.173 -2.393 1.00 88.00 166 ALA A C 1
ATOM 1270 O O . ALA A 1 166 ? -12.411 16.174 -1.729 1.00 88.00 166 ALA A O 1
ATOM 1271 N N . THR A 1 167 ? -11.749 14.035 -1.820 1.00 88.50 167 THR A N 1
ATOM 1272 C CA . THR A 1 167 ? -11.565 13.884 -0.367 1.00 88.50 167 THR A CA 1
ATOM 1273 C C . THR A 1 167 ? -10.486 14.829 0.157 1.00 88.50 167 THR A C 1
ATOM 1275 O O . THR A 1 167 ? -10.726 15.560 1.115 1.00 88.50 167 THR A O 1
ATOM 1278 N N . LEU A 1 168 ? -9.328 14.875 -0.506 1.00 86.94 168 LEU A N 1
ATOM 1279 C CA . LEU A 1 168 ? -8.233 15.774 -0.136 1.00 86.94 168 LEU A CA 1
ATOM 1280 C C . LEU A 1 168 ? -8.640 17.254 -0.244 1.00 86.94 168 LEU A C 1
ATOM 1282 O O . LEU A 1 168 ? -8.334 18.048 0.641 1.00 86.94 168 LEU A O 1
ATOM 1286 N N . GLN A 1 169 ? -9.387 17.619 -1.290 1.00 91.38 169 GLN A N 1
ATOM 1287 C CA . GLN A 1 169 ? -9.913 18.977 -1.481 1.00 91.38 169 GLN A CA 1
ATOM 1288 C C . GLN A 1 169 ? -10.923 19.389 -0.400 1.00 91.38 169 GLN A C 1
ATOM 1290 O O . GLN A 1 169 ? -11.012 20.567 -0.073 1.00 91.38 169 GLN A O 1
ATOM 1295 N N . ALA A 1 170 ? -11.639 18.435 0.203 1.00 90.81 170 ALA A N 1
ATOM 1296 C CA . ALA A 1 170 ? -12.545 18.674 1.328 1.00 90.81 170 ALA A CA 1
ATOM 1297 C C . ALA A 1 170 ? -11.826 18.828 2.691 1.00 90.81 170 ALA A C 1
ATOM 1299 O O . ALA A 1 170 ? -12.468 18.785 3.745 1.00 90.81 170 ALA A O 1
ATOM 1300 N N . GLY A 1 171 ? -10.497 18.985 2.685 1.00 91.94 171 GLY A N 1
ATOM 1301 C CA . GLY A 1 171 ? -9.684 19.229 3.880 1.00 91.94 171 GLY A CA 1
ATOM 1302 C C . GLY A 1 171 ? -9.254 17.965 4.624 1.00 91.94 171 GLY A C 1
ATOM 1303 O O . GLY A 1 171 ? -8.707 18.055 5.722 1.00 91.94 171 GLY A O 1
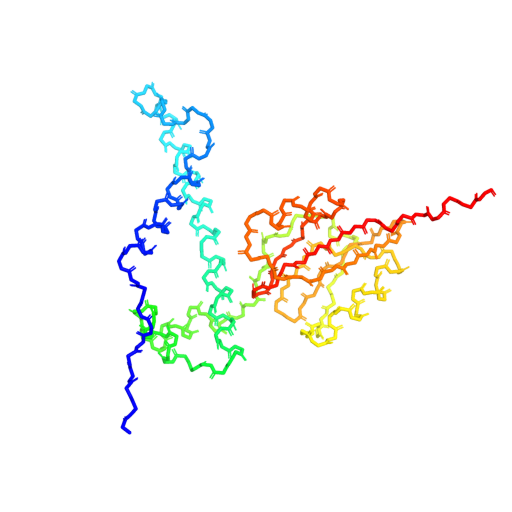ATOM 1304 N N . TRP A 1 172 ? -9.486 16.786 4.046 1.00 94.00 172 TRP A N 1
ATOM 1305 C CA . TRP A 1 172 ? -9.001 15.529 4.604 1.00 94.00 172 TRP A CA 1
ATOM 1306 C C . TRP A 1 172 ? -7.543 15.288 4.234 1.00 94.00 172 TRP A C 1
ATOM 1308 O O . TRP A 1 172 ? -7.116 15.511 3.106 1.00 94.00 172 TRP A O 1
ATOM 1318 N N . GLN A 1 173 ? -6.783 14.753 5.177 1.00 91.31 173 GLN A N 1
ATOM 1319 C CA . GLN A 1 173 ? -5.399 14.350 4.983 1.00 91.31 173 GLN A CA 1
ATOM 1320 C C . GLN A 1 173 ? -5.340 12.830 4.936 1.00 91.31 173 GLN A C 1
ATOM 1322 O O . GLN A 1 173 ? -5.859 12.164 5.833 1.00 91.31 173 GLN A O 1
ATOM 1327 N N . HIS A 1 174 ? -4.735 12.273 3.888 1.00 86.94 174 HIS A N 1
ATOM 1328 C CA . HIS A 1 174 ? -4.551 10.827 3.777 1.00 86.94 174 HIS A CA 1
ATOM 1329 C C . HIS A 1 174 ? -3.463 10.368 4.750 1.00 86.94 174 HIS A C 1
ATOM 1331 O O . HIS A 1 174 ? -2.386 10.956 4.792 1.00 86.94 174 HIS A O 1
ATOM 1337 N N . VAL A 1 175 ? -3.766 9.343 5.547 1.00 85.12 175 VAL A N 1
ATOM 1338 C CA . VAL A 1 175 ? -2.834 8.800 6.548 1.00 85.12 175 VAL A CA 1
ATOM 1339 C C . VAL A 1 175 ? -2.181 7.516 6.057 1.00 85.12 175 VAL A C 1
ATOM 1341 O O . VAL A 1 175 ? -1.006 7.261 6.287 1.00 85.12 175 VAL A O 1
ATOM 1344 N N . GLY A 1 176 ? -2.970 6.674 5.406 1.00 76.81 176 GLY A N 1
ATOM 1345 C CA . GLY A 1 176 ? -2.540 5.358 4.980 1.00 76.81 176 GLY A CA 1
ATOM 1346 C C . GLY A 1 176 ? -3.727 4.533 4.533 1.00 76.81 176 GLY A C 1
ATOM 1347 O O . GLY A 1 176 ? -4.865 5.010 4.450 1.00 76.81 176 GLY A O 1
ATOM 1348 N N . ASN A 1 177 ? -3.467 3.279 4.214 1.00 76.62 177 ASN A N 1
ATOM 1349 C CA . ASN A 1 177 ? -4.514 2.342 3.861 1.00 76.62 177 ASN A CA 1
ATOM 1350 C C . ASN A 1 177 ? -4.270 1.008 4.556 1.00 76.62 177 ASN A C 1
ATOM 1352 O O . ASN A 1 177 ? -3.129 0.619 4.792 1.00 76.62 177 ASN A O 1
ATOM 1356 N N . TYR A 1 178 ? -5.353 0.308 4.859 1.00 66.62 178 TYR A N 1
ATOM 1357 C CA . TYR A 1 178 ? -5.330 -1.058 5.344 1.00 66.62 178 TYR A CA 1
ATOM 1358 C C . TYR A 1 178 ? -6.357 -1.855 4.552 1.00 66.62 178 TYR A C 1
ATOM 1360 O O . TYR A 1 178 ? -7.549 -1.547 4.570 1.00 66.62 178 TYR A O 1
ATOM 1368 N N . LEU A 1 179 ? -5.882 -2.866 3.821 1.00 67.94 179 LEU A N 1
ATOM 1369 C CA . LEU A 1 179 ? -6.674 -3.557 2.801 1.00 67.94 179 LEU A CA 1
ATOM 1370 C C . LEU A 1 179 ? -7.212 -2.552 1.765 1.00 67.94 179 LEU A C 1
ATOM 1372 O O . LEU A 1 179 ? -6.468 -1.673 1.329 1.00 67.94 179 LEU A O 1
ATOM 1376 N N . MET A 1 180 ? -8.485 -2.665 1.374 1.00 68.44 180 MET A N 1
ATOM 1377 C CA . MET A 1 180 ? -9.121 -1.727 0.441 1.00 68.44 180 MET A CA 1
ATOM 1378 C C . MET A 1 180 ? -9.508 -0.383 1.074 1.00 68.44 180 MET A C 1
ATOM 1380 O O . MET A 1 180 ? -10.037 0.491 0.387 1.00 68.44 180 MET A O 1
ATOM 1384 N N . TRP A 1 181 ? -9.320 -0.224 2.385 1.00 78.56 181 TRP A N 1
ATOM 1385 C CA . TRP A 1 181 ? -9.762 0.961 3.101 1.00 78.56 181 TRP A CA 1
ATOM 1386 C C . TRP A 1 181 ? -8.650 1.987 3.241 1.00 78.56 181 TRP A C 1
ATOM 1388 O O . TRP A 1 181 ? -7.564 1.695 3.734 1.00 78.56 181 TRP A O 1
ATOM 1398 N N . HIS A 1 182 ? -8.967 3.216 2.869 1.00 85.69 182 HIS A N 1
ATOM 1399 C CA . HIS A 1 182 ? -8.147 4.398 3.042 1.00 85.69 182 HIS A CA 1
ATOM 1400 C C . HIS A 1 182 ? -8.607 5.156 4.282 1.00 85.69 182 HIS A C 1
ATOM 1402 O O . HIS A 1 182 ? -9.808 5.368 4.480 1.00 85.69 182 HIS A O 1
ATOM 1408 N N . TYR A 1 183 ? -7.643 5.559 5.103 1.00 89.69 183 TYR A N 1
ATOM 1409 C CA . TYR A 1 183 ? -7.880 6.290 6.338 1.00 89.69 183 TYR A CA 1
ATOM 1410 C C . TYR A 1 183 ? -7.448 7.729 6.151 1.00 89.69 183 TYR A C 1
ATOM 1412 O O . TYR A 1 183 ? -6.368 8.014 5.621 1.00 89.69 183 TYR A O 1
ATOM 1420 N N . TYR A 1 184 ? -8.307 8.623 6.612 1.00 92.94 184 TYR A N 1
ATOM 1421 C CA . TYR A 1 184 ? -8.083 10.050 6.547 1.00 92.94 184 TYR A CA 1
ATOM 1422 C C . TYR A 1 184 ? -8.288 10.680 7.908 1.00 92.94 184 TYR A C 1
ATOM 1424 O O . TYR A 1 184 ? -9.083 10.197 8.714 1.00 92.94 184 TYR A O 1
ATOM 1432 N N . THR A 1 185 ? -7.593 11.787 8.124 1.00 94.81 185 THR A N 1
ATOM 1433 C CA . THR A 1 185 ? -7.715 12.618 9.317 1.00 94.81 185 THR A CA 1
ATOM 1434 C C . THR A 1 185 ? -7.940 14.069 8.910 1.00 94.81 185 THR A C 1
ATOM 1436 O O . THR A 1 185 ? -7.417 14.518 7.892 1.00 94.81 185 THR A O 1
ATOM 1439 N N . ARG A 1 186 ? -8.713 14.812 9.693 1.00 94.81 186 ARG A N 1
ATOM 1440 C CA . ARG A 1 186 ? -8.981 16.243 9.497 1.00 94.81 186 ARG A CA 1
ATOM 1441 C C . ARG A 1 186 ? -9.081 16.922 10.867 1.00 94.81 186 ARG A C 1
ATOM 1443 O O . ARG A 1 186 ? -9.639 16.301 11.770 1.00 94.81 186 ARG A O 1
ATOM 1450 N N . PRO A 1 187 ? -8.554 18.145 11.059 1.00 92.62 187 PRO A N 1
ATOM 1451 C CA . PRO A 1 187 ? -8.804 18.889 12.290 1.00 92.62 187 PRO A CA 1
ATOM 1452 C C . PRO A 1 187 ? -10.300 19.178 12.428 1.00 92.62 187 PRO A C 1
ATOM 1454 O O . PRO A 1 187 ? -10.953 19.565 11.457 1.00 92.62 187 PRO A O 1
ATOM 1457 N N . PHE A 1 188 ? -10.843 18.977 13.626 1.00 84.62 188 PHE A N 1
ATOM 1458 C CA . PHE A 1 188 ? -12.224 19.334 13.921 1.00 84.62 188 PHE A CA 1
ATOM 1459 C C . PHE A 1 188 ? -12.348 20.854 13.770 1.00 84.62 188 PHE A C 1
ATOM 1461 O O . PHE A 1 188 ? -11.599 21.592 14.408 1.00 84.62 188 PHE A O 1
ATOM 1468 N N . ALA A 1 189 ? -13.247 21.335 12.912 1.00 67.81 189 ALA A N 1
ATOM 1469 C CA . ALA A 1 189 ? -13.511 22.766 12.844 1.00 67.81 189 ALA A CA 1
ATOM 1470 C C . ALA A 1 189 ? -14.088 23.202 14.196 1.00 67.81 189 ALA A C 1
ATOM 1472 O O . ALA A 1 189 ? -15.183 22.770 14.565 1.00 67.81 189 ALA A O 1
ATOM 1473 N N . GLU A 1 190 ? -13.356 24.024 14.951 1.00 55.25 190 GLU A N 1
ATOM 1474 C CA . GLU A 1 190 ? -13.939 24.719 16.094 1.00 55.25 190 GLU A CA 1
ATOM 1475 C C . GLU A 1 190 ? -15.145 25.498 15.573 1.00 55.25 190 GLU A C 1
ATOM 1477 O O . GLU A 1 190 ? -15.026 26.336 14.675 1.00 55.25 190 GLU A O 1
ATOM 1482 N N . ALA A 1 191 ? -16.331 25.186 16.098 1.00 43.06 191 ALA A N 1
ATOM 1483 C CA . ALA A 1 191 ? -17.471 26.060 15.921 1.00 43.06 191 ALA A CA 1
ATOM 1484 C C . ALA A 1 191 ? -17.046 27.410 16.495 1.00 43.06 191 ALA A C 1
ATOM 1486 O O . ALA A 1 191 ? -16.875 27.530 17.705 1.00 43.06 191 ALA A O 1
ATOM 1487 N N . THR A 1 192 ? -16.820 28.396 15.626 1.00 37.16 192 THR A N 1
ATOM 1488 C CA . 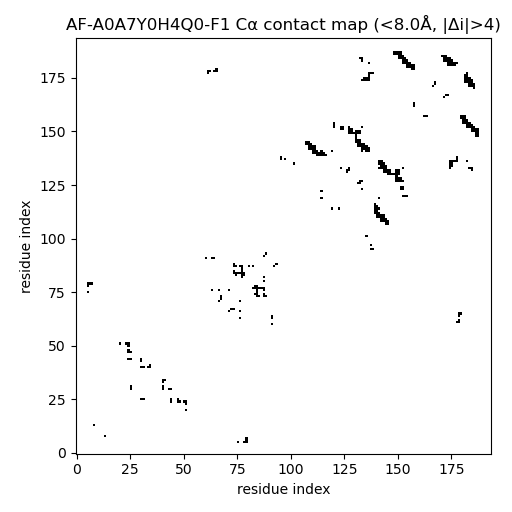THR A 1 192 ? -16.630 29.785 16.028 1.00 37.16 192 THR A CA 1
ATOM 1489 C C . THR A 1 192 ? -17.837 30.159 16.875 1.00 37.16 192 THR A C 1
ATOM 1491 O O . THR A 1 192 ? -18.938 30.369 16.360 1.00 37.16 192 THR A O 1
ATOM 1494 N N . GLN A 1 193 ? -17.662 30.131 18.192 1.00 35.88 193 GLN A N 1
ATOM 1495 C CA . GLN A 1 193 ? -18.684 30.571 19.114 1.00 35.88 193 GLN A CA 1
ATOM 1496 C C . GLN A 1 193 ? -18.751 32.092 18.962 1.00 35.88 193 GLN A C 1
ATOM 1498 O O . GLN A 1 193 ? -17.732 32.769 19.075 1.00 35.88 193 GLN A O 1
ATOM 1503 N N . LYS A 1 194 ? -19.938 32.556 18.560 1.00 32.97 194 LYS A N 1
ATOM 1504 C CA . LYS A 1 194 ? -20.318 33.960 18.361 1.00 32.97 194 LYS A CA 1
ATOM 1505 C C . LYS A 1 194 ? -19.797 34.897 19.443 1.00 32.97 194 LYS A C 1
ATOM 1507 O O . LYS A 1 194 ? -19.889 34.510 20.629 1.00 32.97 194 LYS A O 1
#

Mean predicted aligned error: 13.57 Å

Solvent-accessible surface area (backbone atoms only — not comparable to full-atom values): 11137 Å² total; per-residue (Å²): 138,77,84,83,70,63,85,72,77,54,73,64,59,53,49,51,52,54,50,51,53,53,50,62,36,59,64,53,85,67,42,76,81,30,49,89,79,31,77,65,35,52,55,49,47,51,53,32,43,49,50,49,47,54,51,54,50,51,53,48,52,34,52,51,54,40,43,46,72,74,66,50,50,53,52,61,52,5,58,62,70,75,43,51,38,66,56,37,40,65,74,66,63,58,72,85,66,87,78,82,84,78,88,76,67,69,91,49,45,49,73,44,72,80,32,40,95,86,48,36,63,61,49,43,51,57,38,4,67,71,12,29,38,66,64,37,61,52,81,39,30,37,30,32,32,68,47,100,52,38,26,44,66,50,76,44,70,67,91,43,75,64,56,48,50,54,44,43,73,72,59,37,41,82,46,45,56,59,58,78,33,37,34,31,31,29,74,53,80,75,75,81,76,128

Nearest PDB structures (foldseek):
  2oh1-assembly3_C  TM=7.799E-01  e=3.773E-01  Listeria monocytogenes serotype 4b str. F2365
  4zbp-assembly2_C-2  TM=6.799E-01  e=1.512E+00  Arabidopsis thaliana
  4zb3-assembly1_A-2  TM=6.947E-01  e=3.225E+00  Arabidopsis thaliana
  8oin-assembly1_BD  TM=2.089E-01  e=2.584E-01  Sus scrofa

Secondary structure (DSSP, 8-state):
-----PPPPPHHHHHHHHHHHHHHHT-STTHHHHTTT-HHHHHHHHHHHHHHHHHHHHHHHHHHHHHHHTT--HHHHHHHHTS-HHHHHHHHSS-----S---S-GGGEEEEE---TTTHHHHHHHHHHTTEEEEEEETTEEEEEE-SS-EEEEEE---SHHHHHHHHHTT-EEEEEETTEEEEEEE-------

Radius of gyration: 20.29 Å; Cα contacts (8 Å, |Δi|>4): 220; chains: 1; bounding box: 45×65×46 Å